Protein AF-0000000068375154 (afdb_homodimer)

Solvent-accessible surface area (backbone atoms only — not comparable to full-atom values): 21784 Å² total; per-residue (Å²): 136,72,93,72,86,84,75,84,80,83,87,75,77,79,76,78,66,81,72,77,74,82,73,84,78,82,75,75,74,76,75,68,79,75,68,78,64,73,72,75,67,74,69,49,74,62,57,56,47,50,55,50,49,47,49,49,51,49,50,51,50,48,48,49,50,49,48,49,50,50,50,49,50,48,52,45,48,48,28,51,51,42,47,52,33,42,49,48,43,70,63,54,56,61,90,56,91,62,58,56,64,59,51,48,52,51,47,49,53,32,47,44,66,37,53,33,66,92,82,35,52,67,67,54,43,50,41,55,52,43,32,51,48,54,49,68,37,39,59,68,75,58,28,55,55,50,55,72,66,45,54,80,44,44,70,50,43,37,50,50,50,51,52,49,54,51,50,51,51,49,48,55,56,52,57,54,52,59,60,57,61,68,75,105,138,83,89,81,84,80,72,82,82,78,75,81,87,82,80,85,78,86,83,82,78,78,78,84,78,82,79,77,75,77,76,68,79,76,66,80,66,73,74,72,68,76,69,49,72,63,55,56,47,51,54,48,48,49,49,50,49,49,50,50,51,49,48,51,50,50,47,49,50,50,49,48,51,49,54,44,49,48,26,50,49,41,48,51,33,41,51,49,43,70,63,55,55,60,89,56,88,62,57,55,65,59,50,46,52,52,46,49,53,33,46,44,68,36,54,34,66,93,81,34,53,68,68,54,43,50,40,54,52,42,30,52,48,54,49,68,38,39,58,68,73,58,29,53,56,50,56,72,66,46,54,79,42,43,68,50,43,37,50,52,49,50,51,51,53,52,50,51,52,48,48,56,55,51,56,54,52,59,59,59,62,68,73,106

Foldseek 3Di:
DDDDDDDDDDDDDDPPPPPPDPDDDDPPPPPPPPPPPVPPCVPPVVVVVVVVVVVVVVVVVVVVVVVVVVVVVVLLVVLVQLVVLVCCLVVDDDPDPPDVVVVVVVSVVSLCSNQVCVVDDPVLSVFSVVLVVVLVPDDPVLSVVLVVVSDNGNVSSVVSSVVVVVVVVVVVVVVVVVVVVPVD/DDDDPPDDDPDDDPDDDDDDPPDDDDPPPPPPPPPPPVPPCVPPVVVVVVVVVVVVVVVVVVVVVVVVVVVVVVVLVVLVQLVVLVCCLVVDDDPDPPDVVVVVVVSVVSVCSNQVPVVDDPVLSVFSVVLVVVLVPDDPVLSVQLVVVRDNGNVSSVVSSVVVVVVVVVVVVVVVVVVVVPVD

Structure (mmCIF, N/CA/C/O backbone):
data_AF-0000000068375154-model_v1
#
loop_
_entity.id
_entity.type
_entity.pdbx_description
1 polymer 'SCAN box domain-containing protein'
#
loop_
_atom_site.group_PDB
_atom_site.id
_atom_site.type_symbol
_atom_site.label_atom_id
_atom_site.label_alt_id
_atom_site.label_comp_id
_atom_site.label_asym_id
_atom_site.label_entity_id
_atom_site.label_seq_id
_atom_site.pdbx_PDB_ins_code
_atom_site.Cartn_x
_atom_site.Cartn_y
_atom_site.Cartn_z
_atom_site.occupancy
_atom_site.B_iso_or_equiv
_atom_site.auth_seq_id
_atom_site.auth_comp_id
_atom_site.auth_asym_id
_atom_site.auth_atom_id
_atom_site.pdbx_PDB_model_num
ATOM 1 N N . MET A 1 1 ? 17.578 125.812 94 1 22.78 1 MET A N 1
ATOM 2 C CA . MET A 1 1 ? 16.312 125.562 94.688 1 22.78 1 MET A CA 1
ATOM 3 C C . MET A 1 1 ? 15.789 124.188 94.375 1 22.78 1 MET A C 1
ATOM 5 O O . MET A 1 1 ? 15.328 123.5 95.312 1 22.78 1 MET A O 1
ATOM 9 N N . LEU A 1 2 ? 15.492 123.875 93.188 1 20.53 2 LEU A N 1
ATOM 10 C CA . LEU A 1 2 ? 14.18 123.312 92.938 1 20.53 2 LEU A CA 1
ATOM 11 C C . LEU A 1 2 ? 14.211 121.812 93.062 1 20.53 2 LEU A C 1
ATOM 13 O O . LEU A 1 2 ? 13.305 121.188 93.688 1 20.53 2 LEU A O 1
ATOM 17 N N . LYS A 1 3 ? 14.852 121 92.25 1 29.52 3 LYS A N 1
ATOM 18 C CA . LYS A 1 3 ? 14.078 120.062 91.438 1 29.52 3 LYS A CA 1
ATOM 19 C C . LYS A 1 3 ? 14.047 118.688 92.125 1 29.52 3 LYS A C 1
ATOM 21 O O . LYS A 1 3 ? 14.953 117.875 91.938 1 29.52 3 LYS A O 1
ATOM 26 N N . GLU A 1 4 ? 13.586 118.688 93.438 1 25.58 4 GLU A N 1
ATOM 27 C CA . GLU A 1 4 ? 13.641 117.625 94.375 1 25.58 4 GLU A CA 1
ATOM 28 C C . GLU A 1 4 ? 13.117 116.312 93.75 1 25.58 4 GLU A C 1
ATOM 30 O O . GLU A 1 4 ? 13.891 115.438 93.438 1 25.58 4 GLU A O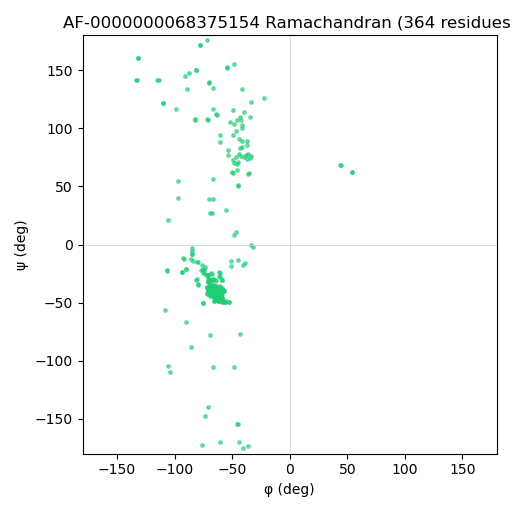 1
ATOM 35 N N . GLY A 1 5 ? 11.93 116 94.188 1 20.06 5 GLY A N 1
ATOM 36 C CA . GLY A 1 5 ? 11.414 114.875 94.938 1 20.06 5 GLY A CA 1
ATOM 37 C C . GLY A 1 5 ? 10.93 113.688 94.125 1 20.06 5 GLY A C 1
ATOM 38 O O . GLY A 1 5 ? 10.461 113.875 93 1 20.06 5 GLY A O 1
ATOM 39 N N . LYS A 1 6 ? 11.273 112.438 94.438 1 27.61 6 LYS A N 1
ATOM 40 C CA . LYS A 1 6 ? 11.391 111.125 93.938 1 27.61 6 LYS A CA 1
ATOM 41 C C . LYS A 1 6 ? 10.016 110.5 93.688 1 27.61 6 LYS A C 1
ATOM 43 O O . LYS A 1 6 ? 9.898 109.5 93 1 27.61 6 LYS A O 1
ATOM 48 N N . SER A 1 7 ? 9.062 110.812 94.688 1 21.39 7 SER A N 1
ATOM 49 C CA . SER A 1 7 ? 8.391 109.625 95.25 1 21.39 7 SER A CA 1
ATOM 50 C C . SER A 1 7 ? 7.457 109 94.188 1 21.39 7 SER A C 1
ATOM 52 O O . SER A 1 7 ? 7.496 107.75 94 1 21.39 7 SER A O 1
ATOM 54 N N . GLY A 1 8 ? 6.309 109.688 94.062 1 22.86 8 GLY A N 1
ATOM 55 C CA . GLY A 1 8 ? 5.059 109 94.438 1 22.86 8 GLY A CA 1
ATOM 56 C C . GLY A 1 8 ? 4.664 107.938 93.438 1 22.86 8 GLY A C 1
ATOM 57 O O . GLY A 1 8 ? 5.211 107.938 92.312 1 22.86 8 GLY A O 1
ATOM 58 N N . SER A 1 9 ? 3.635 107.312 93.812 1 26.45 9 SER A N 1
ATOM 59 C CA . SER A 1 9 ? 2.822 106.125 93.75 1 26.45 9 SER A CA 1
ATOM 60 C C . SER A 1 9 ? 2.174 105.875 92.438 1 26.45 9 SER A C 1
ATOM 62 O O . SER A 1 9 ? 1.813 106.875 91.75 1 26.45 9 SER A O 1
ATOM 64 N N . ALA A 1 10 ? 2.602 104.812 91.938 1 27.75 10 ALA A N 1
ATOM 65 C CA . ALA A 1 10 ? 2.354 103.938 90.812 1 27.75 10 ALA A CA 1
ATOM 66 C C . ALA A 1 10 ? 0.875 103.875 90.438 1 27.75 10 ALA A C 1
ATOM 68 O O . ALA A 1 10 ? 0.003 103.938 91.312 1 27.75 10 ALA A O 1
ATOM 69 N N . ASP A 1 11 ? 0.614 104.5 89.25 1 24 11 ASP A N 1
ATOM 70 C CA . ASP A 1 11 ? -0.439 104.688 88.25 1 24 11 ASP A CA 1
ATOM 71 C C . ASP A 1 11 ? -1.456 103.562 88.312 1 24 11 ASP A C 1
ATOM 73 O O . ASP A 1 11 ? -1.095 102.375 88.625 1 24 11 ASP A O 1
ATOM 77 N N . LEU A 1 12 ? -2.664 103.875 88.438 1 23.39 12 LEU A N 1
ATOM 78 C CA . LEU A 1 12 ? -4.078 103.625 88.688 1 23.39 12 LEU A CA 1
ATOM 79 C C . LEU A 1 12 ? -4.52 102.312 87.938 1 23.39 12 LEU A C 1
ATOM 81 O O . LEU A 1 12 ? -5.121 101.438 88.5 1 23.39 12 LEU A O 1
ATOM 85 N N . GLU A 1 13 ? -4.668 102.625 86.625 1 22.53 13 GLU A N 1
ATOM 86 C CA . GLU A 1 13 ? -6.047 102.5 86.188 1 22.53 13 GLU A CA 1
ATOM 87 C C . GLU A 1 13 ? -6.43 101 86.125 1 22.53 13 GLU A C 1
ATOM 89 O O . GLU A 1 13 ? -5.578 100.125 86.312 1 22.53 13 GLU A O 1
ATOM 94 N N . GLU A 1 14 ? -7.16 100.75 85.062 1 22.94 14 GLU A N 1
ATOM 95 C CA . GLU A 1 14 ? -8.516 100.312 84.812 1 22.94 14 GLU A CA 1
ATOM 96 C C . GLU A 1 14 ? -8.547 98.75 84.562 1 22.94 14 GLU A C 1
ATOM 98 O O . GLU A 1 14 ? -8.148 98.312 83.5 1 22.94 14 GLU A O 1
ATOM 103 N N . GLU A 1 15 ? -7.77 98 85.312 1 28.02 15 GLU A N 1
ATOM 104 C CA . GLU A 1 15 ? -7.5 96.625 85.125 1 28.02 15 GLU A CA 1
ATOM 105 C C . GLU A 1 15 ? -8.789 95.812 84.938 1 28.02 15 GLU A C 1
ATOM 107 O O . GLU A 1 15 ? -9.57 95.688 85.875 1 28.02 15 GLU A O 1
ATOM 112 N N . THR A 1 16 ? -9.484 96.25 83.75 1 25.12 16 THR A N 1
ATOM 113 C CA . THR A 1 16 ? -10.812 95.812 83.375 1 25.12 16 THR A CA 1
ATOM 114 C C . THR A 1 16 ? -11.008 94.312 83.625 1 25.12 16 THR A C 1
ATOM 116 O O . THR A 1 16 ? -10.188 93.5 83.25 1 25.12 16 THR A O 1
ATOM 119 N N . GLU A 1 17 ? -11.633 93.938 84.688 1 27.88 17 GLU A N 1
ATOM 120 C CA . GLU A 1 17 ? -12.031 92.875 85.562 1 27.88 17 GLU A CA 1
ATOM 121 C C . GLU A 1 17 ? -12.672 91.75 84.812 1 27.88 17 GLU A C 1
ATOM 123 O O . GLU A 1 17 ? -12.992 90.688 85.312 1 27.88 17 GLU A O 1
ATOM 128 N N . GLY A 1 18 ? -13.062 92.062 83.438 1 24.89 18 GLY A N 1
ATOM 129 C CA . GLY A 1 18 ? -14.328 91.438 83.125 1 24.89 18 GLY A CA 1
ATOM 130 C C . GLY A 1 18 ? -14.258 89.875 83.25 1 24.89 18 GLY A C 1
ATOM 131 O O . GLY A 1 18 ? -13.328 89.312 82.688 1 24.89 18 GLY A O 1
ATOM 132 N N . GLY A 1 19 ? -14.594 89.312 84.312 1 27.5 19 GLY A N 1
ATOM 133 C CA . GLY A 1 19 ? -14.703 88 84.875 1 27.5 19 GLY A CA 1
ATOM 134 C C . GLY A 1 19 ? -15.367 87 83.938 1 27.5 19 GLY A C 1
ATOM 135 O O . GLY A 1 19 ? -16.547 87.125 83.625 1 27.5 19 GLY A O 1
ATOM 136 N N . LYS A 1 20 ? -14.68 86.75 82.812 1 29.56 20 LYS A N 1
ATOM 137 C CA . LYS A 1 20 ? -15.234 85.875 81.812 1 29.56 20 LYS A CA 1
ATOM 138 C C . LYS A 1 20 ? -15.922 84.625 82.375 1 29.56 20 LYS A C 1
ATOM 140 O O . LYS A 1 20 ? -15.352 83.938 83.25 1 29.56 20 LYS A O 1
ATOM 145 N N . LEU A 1 21 ? -17.312 84.688 82.375 1 26.28 21 LEU A N 1
ATOM 146 C CA . LEU A 1 21 ? -18.328 83.75 82.812 1 26.28 21 LEU A CA 1
ATOM 147 C C . LEU A 1 21 ? -18.016 82.312 82.375 1 26.28 21 LEU A C 1
ATOM 149 O O . LEU A 1 21 ? -17.578 82.125 81.25 1 26.28 21 LEU A O 1
ATOM 153 N N . PRO A 1 22 ? -17.641 81.375 83.312 1 32.03 22 PRO A N 1
ATOM 154 C CA . PRO A 1 22 ? -17.281 79.938 83.188 1 32.03 22 PRO A CA 1
ATOM 155 C C . PRO A 1 22 ? -18.328 79.188 82.375 1 32.03 22 PRO A C 1
ATOM 157 O O . PRO A 1 22 ? -19.484 79.062 82.812 1 32.03 22 PRO A O 1
ATOM 160 N N . GLY A 1 23 ? -18.547 79.562 81.062 1 23.94 23 GLY A N 1
ATOM 161 C CA . GLY A 1 23 ? -19.688 78.938 80.375 1 23.94 23 GLY A CA 1
ATOM 162 C C . GLY A 1 23 ? -19.922 77.5 80.75 1 23.94 23 GLY A C 1
ATOM 163 O O . GLY A 1 23 ? -19.078 76.875 81.438 1 23.94 23 GLY A O 1
ATOM 164 N N . ALA A 1 24 ? -20.875 76.938 80 1 26.19 24 ALA A N 1
ATOM 165 C CA . ALA A 1 24 ? -21.938 75.938 80 1 26.19 24 ALA A CA 1
ATOM 166 C C . ALA A 1 24 ? -21.359 74.562 80.125 1 26.19 24 ALA A C 1
ATOM 168 O O . ALA A 1 24 ? -20.234 74.25 79.688 1 26.19 24 ALA A O 1
ATOM 169 N N . THR A 1 25 ? -21.984 73.812 81 1 28.88 25 THR A N 1
ATOM 170 C CA . THR A 1 25 ? -22.094 72.5 81.562 1 28.88 25 THR A CA 1
ATOM 171 C C . THR A 1 25 ? -22 71.438 80.438 1 28.88 25 THR A C 1
ATOM 173 O O . THR A 1 25 ? -22.375 71.688 79.312 1 28.88 25 THR A O 1
ATOM 176 N N . GLN A 1 26 ? -21.141 70.375 80.75 1 32.16 26 GLN A N 1
ATOM 177 C CA . GLN A 1 26 ? -20.688 69.125 80.125 1 32.16 26 GLN A CA 1
ATOM 178 C C . GLN A 1 26 ? -21.875 68.312 79.625 1 32.16 26 GLN A C 1
ATOM 180 O O . GLN A 1 26 ? -22.75 67.938 80.438 1 32.16 26 GLN A O 1
ATOM 185 N N . SER A 1 27 ? -22.562 68.75 78.5 1 29.17 27 SER A N 1
ATOM 186 C CA . SER A 1 27 ? -23.641 67.875 78 1 29.17 27 SER A CA 1
ATOM 187 C C . SER A 1 27 ? -23.234 66.438 77.938 1 29.17 27 SER A C 1
ATOM 189 O O . SER A 1 27 ? -22.078 66.125 77.625 1 29.17 27 SER A O 1
ATOM 191 N N . GLU A 1 28 ? -23.781 65.688 78.875 1 32.69 28 GLU A N 1
ATOM 192 C CA . GLU A 1 28 ? -23.75 64.25 79.062 1 32.69 28 GLU A CA 1
ATOM 193 C C . GLU A 1 28 ? -23.938 63.531 77.75 1 32.69 28 GLU A C 1
ATOM 195 O O . GLU A 1 28 ? -24.953 63.719 77.062 1 32.69 28 GLU A O 1
ATOM 200 N N . SER A 1 29 ? -22.891 63.469 76.875 1 33.66 29 SER A N 1
ATOM 201 C CA . SER A 1 29 ? -22.922 62.719 75.625 1 33.66 29 SER A CA 1
ATOM 202 C C . SER A 1 29 ? -23.609 61.375 75.812 1 33.66 29 SER A C 1
ATOM 204 O O . SER A 1 29 ? -23.266 60.594 76.688 1 33.66 29 SER A O 1
ATOM 206 N N . GLU A 1 30 ? -24.938 61.375 75.625 1 32.88 30 GLU A N 1
ATOM 207 C CA . GLU A 1 30 ? -25.719 60.125 75.625 1 32.88 30 GLU A CA 1
ATOM 208 C C . GLU A 1 30 ? -25 59.062 74.812 1 32.88 30 GLU A C 1
ATOM 210 O O . GLU A 1 30 ? -24.609 59.281 73.688 1 32.88 30 GLU A O 1
ATOM 215 N N . GLN A 1 31 ? -24.172 58.312 75.5 1 35.25 31 GLN A N 1
ATOM 216 C CA . GLN A 1 31 ? -23.547 57.125 74.938 1 35.25 31 GLN A CA 1
ATOM 217 C C . GLN A 1 31 ? -24.562 56.281 74.188 1 35.25 31 GLN A C 1
ATOM 219 O O . GLN A 1 31 ? -25.594 55.875 74.75 1 35.25 31 GLN A O 1
ATOM 224 N N . GLN A 1 32 ? -25.031 56.719 73.062 1 38.19 32 GLN A N 1
ATOM 225 C CA . GLN A 1 32 ? -25.875 55.844 72.25 1 38.19 32 GLN A CA 1
ATOM 226 C C . GLN A 1 32 ? -25.359 54.406 72.25 1 38.19 32 GLN A C 1
ATOM 228 O O . GLN A 1 32 ? -24.156 54.188 72.188 1 38.19 32 GLN A O 1
ATOM 233 N N . PRO A 1 33 ? -26.094 53.469 72.812 1 40.12 33 PRO A N 1
ATOM 234 C CA . PRO A 1 33 ? -25.656 52.062 72.875 1 40.12 33 PRO A CA 1
ATOM 235 C C . PRO A 1 33 ? -25.156 51.562 71.5 1 40.12 33 PRO A C 1
ATOM 237 O O . PRO A 1 33 ? -25.672 51.969 70.5 1 40.12 33 PRO A O 1
ATOM 240 N N . GLU A 1 34 ? -23.859 51.469 71.375 1 38.47 34 GLU A N 1
ATOM 241 C CA . GLU A 1 34 ? -23.125 50.938 70.188 1 38.47 34 GLU A CA 1
ATOM 242 C C . GLU A 1 34 ? -23.719 49.625 69.75 1 38.47 34 GLU A C 1
ATOM 244 O O . GLU A 1 34 ? -23.125 48.938 68.875 1 38.47 34 GLU A O 1
ATOM 249 N N . TRP A 1 35 ? -24.859 49.188 70.312 1 37.22 35 TRP A N 1
ATOM 250 C CA . TRP A 1 35 ? -25.078 47.781 70 1 37.22 35 TRP A CA 1
ATOM 251 C C . TRP A 1 35 ? -25.078 47.531 68.5 1 37.22 35 TRP A C 1
ATOM 253 O O . TRP A 1 35 ? -24.828 46.406 68.062 1 37.22 35 TRP A O 1
ATOM 263 N N . ALA A 1 36 ? -25.844 48.375 67.812 1 36.06 36 ALA A N 1
ATOM 264 C CA . ALA A 1 36 ? -26.359 47.75 66.625 1 36.06 36 ALA A CA 1
ATOM 265 C C . ALA A 1 36 ? -25.25 47.469 65.625 1 36.06 36 ALA A C 1
ATOM 267 O O . ALA A 1 36 ? -24.891 48.344 64.812 1 36.06 36 ALA A O 1
ATOM 268 N N . SER A 1 37 ? -24.016 47.281 66 1 35.97 37 SER A N 1
ATOM 269 C CA . SER A 1 37 ? -23.141 46.906 64.938 1 35.97 37 SER A CA 1
ATOM 270 C C . SER A 1 37 ? -23.75 45.812 64.062 1 35.97 37 SER A C 1
ATOM 272 O O . SER A 1 37 ? -23.969 44.688 64.562 1 35.97 37 SER A O 1
ATOM 274 N N . SER A 1 38 ? -24.797 46.062 63.281 1 37.69 38 SER A N 1
ATOM 275 C CA . SER A 1 38 ? -25.281 45.125 62.281 1 37.69 38 SER A CA 1
ATOM 276 C C . SER A 1 38 ? -24.109 44.438 61.562 1 37.69 38 SER A C 1
ATOM 278 O O . SER A 1 38 ? -23.328 45.125 60.875 1 37.69 38 SER A O 1
ATOM 280 N N . GLN A 1 39 ? -23.422 43.5 62.125 1 39.38 39 GLN A N 1
ATOM 281 C CA . GLN A 1 39 ? -22.594 42.562 61.406 1 39.38 39 GLN A CA 1
ATOM 282 C C . GLN A 1 39 ? -23.219 42.219 60.031 1 39.38 39 GLN A C 1
ATOM 284 O O . GLN A 1 39 ? -24.312 41.656 59.969 1 39.38 39 GLN A O 1
ATOM 289 N N . LYS A 1 40 ? -23.141 43.125 59.094 1 41.09 40 LYS A N 1
ATOM 290 C CA . LYS A 1 40 ? -23.391 42.719 57.688 1 41.09 40 LYS A CA 1
ATOM 291 C C . LYS A 1 40 ? -22.844 41.312 57.438 1 41.09 40 LYS A C 1
ATOM 293 O O . LYS A 1 40 ? -21.656 41.062 57.594 1 41.09 40 LYS A O 1
ATOM 298 N N . ASN A 1 41 ? -23.562 40.25 57.875 1 42.25 41 ASN A N 1
ATOM 299 C CA . ASN A 1 41 ? -23.359 38.906 57.406 1 42.25 41 ASN A CA 1
ATOM 300 C C . ASN A 1 41 ? -23 38.875 55.906 1 42.25 41 ASN A C 1
ATOM 302 O O . ASN A 1 41 ? -23.844 39.156 55.062 1 42.25 41 ASN A O 1
ATOM 306 N N . GLN A 1 42 ? -21.969 39.469 55.562 1 44.5 42 GLN A N 1
ATOM 307 C CA . GLN A 1 42 ? -21.344 39.219 54.281 1 44.5 42 GLN A CA 1
ATOM 308 C C . GLN A 1 42 ? -21.562 37.75 53.844 1 44.5 42 GLN A C 1
ATOM 310 O O . GLN A 1 42 ? -20.891 37.281 52.938 1 44.5 42 GLN A O 1
ATOM 315 N N . ASN A 1 43 ? -22.25 36.938 54.75 1 44.44 43 ASN A N 1
ATOM 316 C CA . ASN A 1 43 ? -22.547 35.688 54.094 1 44.44 43 ASN A CA 1
ATOM 317 C C . ASN A 1 43 ? -23.547 35.844 52.938 1 44.44 43 ASN A C 1
ATOM 319 O O . ASN A 1 43 ? -24.766 35.875 53.188 1 44.44 43 ASN A O 1
ATOM 323 N N . ASP A 1 44 ? -23.5 36.781 52.219 1 47.94 44 ASP A N 1
ATOM 324 C CA . ASP A 1 44 ? -24.234 36.656 50.969 1 47.94 44 ASP A CA 1
ATOM 325 C C . ASP A 1 44 ? -24.141 35.25 50.406 1 47.94 44 ASP A C 1
ATOM 327 O O . ASP A 1 44 ? -23.047 34.781 50.094 1 47.94 44 ASP A O 1
ATOM 331 N N . PRO A 1 45 ? -24.969 34.312 50.781 1 54.06 45 PRO A N 1
ATOM 332 C CA . PRO A 1 45 ? -24.953 32.938 50.281 1 54.06 45 PRO A CA 1
ATOM 333 C C . PRO A 1 45 ? -24.641 32.875 48.781 1 54.06 45 PRO A C 1
ATOM 335 O O . PRO A 1 45 ? -24.469 31.797 48.219 1 54.06 45 PRO A O 1
ATOM 338 N N . PHE A 1 46 ? -24.766 34 48.125 1 58.66 46 PHE A N 1
ATOM 339 C CA . PHE A 1 46 ? -24.562 33.969 46.688 1 58.66 46 PHE A CA 1
ATOM 340 C C . PHE A 1 46 ? -23.078 33.906 46.375 1 58.66 46 PHE A C 1
ATOM 342 O O . PHE A 1 46 ? -22.688 33.594 45.219 1 58.66 46 PHE A O 1
ATOM 349 N N . CYS A 1 47 ? -22.25 34.344 47.375 1 59.47 47 CYS A N 1
ATOM 350 C CA . CYS A 1 47 ? -20.828 34.344 47.062 1 59.47 47 CYS A CA 1
ATOM 351 C C . CYS A 1 47 ? -20.312 32.906 46.969 1 59.47 47 CYS A C 1
ATOM 353 O O . CYS A 1 47 ? -19.438 32.594 46.156 1 59.47 47 CYS A O 1
ATOM 355 N N . GLY A 1 48 ? -20.922 32.094 47.688 1 63.06 48 GLY A N 1
ATOM 356 C CA . GLY A 1 48 ? -20.469 30.703 47.656 1 63.06 48 GLY A CA 1
ATOM 357 C C . GLY A 1 48 ? -20.859 29.969 46.375 1 63.06 48 GLY A C 1
ATOM 358 O O . GLY A 1 48 ? -20.203 29.016 46 1 63.06 48 GLY A O 1
ATOM 359 N N . VAL A 1 49 ? -21.844 30.609 45.781 1 69.94 49 VAL A N 1
ATOM 360 C CA . VAL A 1 49 ? -22.328 29.984 44.562 1 69.94 49 VAL A CA 1
ATOM 361 C C . VAL A 1 49 ? -21.391 30.312 43.406 1 69.94 49 VAL A C 1
ATOM 363 O O . VAL A 1 49 ? -21.141 29.453 42.562 1 69.94 49 VAL A O 1
ATOM 366 N N . ALA A 1 50 ? -20.859 31.547 43.531 1 76.81 50 ALA A N 1
ATOM 367 C CA . ALA A 1 50 ? -19.969 31.938 42.469 1 76.81 50 ALA A CA 1
ATOM 368 C C . ALA A 1 50 ? -18.672 31.141 42.5 1 76.81 50 ALA A C 1
ATOM 370 O O . ALA A 1 50 ? -18.172 30.688 41.469 1 76.81 50 ALA A O 1
ATOM 371 N N . GLU A 1 51 ? -18.156 31 43.75 1 79.19 51 GLU A N 1
ATOM 372 C CA . GLU A 1 51 ? -16.938 30.219 43.906 1 79.19 51 GLU A CA 1
ATOM 373 C C . GLU A 1 51 ? -17.172 28.734 43.594 1 79.19 51 GLU A C 1
ATOM 375 O O . GLU A 1 51 ? -16.328 28.094 42.969 1 79.19 51 GLU A O 1
ATOM 380 N N . THR A 1 52 ? -18.344 28.328 44 1 83.06 52 THR A N 1
ATOM 381 C CA . THR A 1 52 ? -18.719 26.953 43.719 1 83.06 52 THR A CA 1
ATOM 382 C C . THR A 1 52 ? -18.938 26.734 42.219 1 83.06 52 THR A C 1
ATOM 384 O O . THR A 1 52 ? -18.531 25.703 41.688 1 83.06 52 THR A O 1
ATOM 387 N N . GLU A 1 53 ? -19.578 27.781 41.562 1 81.44 53 GLU A N 1
ATOM 388 C CA . GLU A 1 53 ? -19.812 27.688 40.125 1 81.44 53 GLU A CA 1
ATOM 389 C C . GLU A 1 53 ? -18.516 27.75 39.344 1 81.44 53 GLU A C 1
ATOM 391 O O . GLU A 1 53 ? -18.344 27.031 38.344 1 81.44 53 GLU A O 1
ATOM 396 N N . GLU A 1 54 ? -17.641 28.625 39.875 1 82.12 54 GLU A N 1
ATOM 397 C CA . GLU A 1 54 ? -16.328 28.75 39.219 1 82.12 54 GLU A CA 1
ATOM 398 C C . GLU A 1 54 ? -15.523 27.469 39.375 1 82.12 54 GLU A C 1
ATOM 400 O O . GLU A 1 54 ? -14.836 27.031 38.438 1 82.12 54 GLU A O 1
ATOM 405 N N . ALA A 1 55 ? -15.656 26.922 40.531 1 85 55 ALA A N 1
ATOM 406 C CA . ALA A 1 55 ? -14.945 25.656 40.781 1 85 55 ALA A CA 1
ATOM 407 C C . ALA A 1 55 ? -15.5 24.531 39.938 1 85 55 ALA A C 1
ATOM 409 O O . ALA A 1 55 ? -14.734 23.719 39.406 1 85 55 ALA A O 1
ATOM 410 N N . VAL A 1 56 ? -16.828 24.547 39.719 1 81.44 56 VAL A N 1
ATOM 411 C CA . VAL A 1 56 ? -17.484 23.547 38.875 1 81.44 56 VAL A CA 1
ATOM 412 C C . VAL A 1 56 ? -17.078 23.75 37.406 1 81.44 56 VAL A C 1
ATOM 414 O O . VAL A 1 56 ? -16.766 22.781 36.719 1 81.44 56 VAL A O 1
ATOM 417 N N . GLN A 1 57 ? -17 25.016 37.062 1 81.31 57 GLN A N 1
ATOM 418 C CA . GLN A 1 57 ? -16.594 25.312 35.688 1 81.31 57 GLN A CA 1
ATOM 419 C C . GLN A 1 57 ? -15.141 24.922 35.469 1 81.31 57 GLN A C 1
ATOM 421 O O . GLN A 1 57 ? -14.797 24.375 34.406 1 81.31 57 GLN A O 1
ATOM 426 N N . ASN A 1 58 ? -14.344 25.219 36.469 1 83.88 58 ASN A N 1
ATOM 427 C CA . ASN A 1 58 ? -12.938 24.859 36.375 1 83.88 58 ASN A CA 1
ATOM 428 C C . ASN A 1 58 ? -12.742 23.344 36.375 1 83.88 58 ASN A C 1
ATOM 430 O O . ASN A 1 58 ? -11.883 22.828 35.656 1 83.88 58 ASN A O 1
ATOM 434 N N . LEU A 1 59 ? -13.555 22.625 37.156 1 79.62 59 LEU A N 1
ATOM 435 C CA . LEU A 1 59 ? -13.5 21.172 37.156 1 79.62 59 LEU A CA 1
ATOM 436 C C . LEU A 1 59 ? -13.938 20.594 35.812 1 79.62 59 LEU A C 1
ATOM 438 O O . LEU A 1 59 ? -13.352 19.641 35.344 1 79.62 59 LEU A O 1
ATOM 442 N N . GLU A 1 60 ? -14.922 21.234 35.219 1 81.12 60 GLU A N 1
ATOM 443 C CA . GLU A 1 60 ? -15.398 20.812 33.906 1 81.12 60 GLU A CA 1
ATOM 444 C C . GLU A 1 60 ? -14.336 21.047 32.812 1 81.12 60 GLU A C 1
ATOM 446 O O . GLU A 1 60 ? -14.141 20.203 31.938 1 81.12 60 GLU A O 1
ATOM 451 N N . ILE A 1 61 ? -13.633 22.203 32.969 1 81.81 61 ILE A N 1
ATOM 452 C CA . ILE A 1 61 ? -12.555 22.531 32.062 1 81.81 61 ILE A CA 1
ATOM 453 C C . ILE A 1 61 ? -11.414 21.531 32.219 1 81.81 61 ILE A C 1
ATOM 455 O O . ILE A 1 61 ? -10.875 21.031 31.219 1 81.81 61 ILE A O 1
ATOM 459 N N . GLN A 1 62 ? -11.125 21.25 33.469 1 79.06 62 GLN A N 1
ATOM 460 C CA . GLN A 1 62 ? -10.055 20.297 33.75 1 79.06 62 GLN A CA 1
ATOM 461 C C . GLN A 1 62 ? -10.422 18.891 33.25 1 79.06 62 GLN A C 1
ATOM 463 O O . GLN A 1 62 ? -9.57 18.172 32.719 1 79.06 62 GLN A O 1
ATOM 468 N N . GLU A 1 63 ? -11.633 18.547 33.406 1 80.38 63 GLU A N 1
ATOM 469 C CA . GLU A 1 63 ? -12.094 17.234 32.969 1 80.38 63 GLU A CA 1
ATOM 470 C C . GLU A 1 63 ? -12.039 17.125 31.438 1 80.38 63 GLU A C 1
ATOM 472 O O . GLU A 1 63 ? -11.656 16.094 30.891 1 80.38 63 GLU A O 1
ATOM 477 N N . ARG A 1 64 ? -12.43 18.234 30.844 1 79.62 64 ARG A N 1
ATOM 478 C CA . ARG A 1 64 ? -12.375 18.266 29.391 1 79.62 64 ARG A CA 1
ATOM 479 C C . ARG A 1 64 ? -10.938 18.188 28.891 1 79.62 64 ARG A C 1
ATOM 481 O O . ARG A 1 64 ? -10.656 17.516 27.891 1 79.62 64 ARG A O 1
ATOM 488 N N . GLU A 1 65 ? -10.117 18.844 29.625 1 80.06 65 GLU A N 1
ATOM 489 C CA . GLU A 1 65 ? -8.703 18.781 29.281 1 80.06 65 GLU A CA 1
ATOM 490 C C . GLU A 1 65 ? -8.141 17.375 29.469 1 80.06 65 GLU A C 1
ATOM 492 O O . GLU A 1 65 ? -7.375 16.891 28.625 1 80.06 65 GLU A O 1
ATOM 497 N N . ASN A 1 66 ? -8.562 16.75 30.578 1 83.69 66 ASN A N 1
ATOM 498 C CA . ASN A 1 66 ? -8.133 15.383 30.844 1 83.69 66 ASN A CA 1
ATOM 499 C C . ASN A 1 66 ? -8.664 14.422 29.781 1 83.69 66 ASN A C 1
ATOM 501 O O . ASN A 1 66 ? -7.949 13.516 29.344 1 83.69 66 ASN A O 1
ATOM 505 N N . TYR A 1 67 ? -9.914 14.68 29.422 1 84.25 67 TYR A N 1
ATOM 506 C CA . TYR A 1 67 ? -10.484 13.867 28.359 1 84.25 67 TYR A CA 1
ATOM 507 C C . TYR A 1 67 ? -9.719 14.047 27.062 1 84.25 67 TYR A C 1
ATOM 509 O O . TYR A 1 67 ? -9.445 13.078 26.344 1 84.25 67 TYR A O 1
ATOM 517 N N . GLY A 1 68 ? -9.422 15.234 26.781 1 80.19 68 GLY A N 1
ATOM 518 C CA . GLY A 1 68 ? -8.656 15.531 25.578 1 80.19 68 GLY A CA 1
ATOM 519 C C . GLY A 1 68 ? -7.301 14.859 25.547 1 80.19 68 GLY A C 1
ATOM 520 O O . GLY A 1 68 ? -6.887 14.305 24.531 1 80.19 68 GLY A O 1
ATOM 521 N N . LYS A 1 69 ? -6.73 14.93 26.719 1 83.31 69 LYS A N 1
ATOM 522 C CA . LYS A 1 69 ? -5.406 14.328 26.828 1 83.31 69 LYS A CA 1
ATOM 523 C C . LYS A 1 69 ? -5.484 12.812 26.703 1 83.31 69 LYS A C 1
ATOM 525 O O . LYS A 1 69 ? -4.656 12.195 26.031 1 83.31 69 LYS A O 1
ATOM 530 N N . VAL A 1 70 ? -6.434 12.258 27.312 1 82.31 70 VAL A N 1
ATOM 531 C CA . VAL A 1 70 ? -6.613 10.812 27.281 1 82.31 70 VAL A CA 1
ATOM 532 C C . VAL A 1 70 ? -6.961 10.367 25.859 1 82.31 70 VAL A C 1
ATOM 534 O O . VAL A 1 70 ? -6.406 9.391 25.344 1 82.31 70 VAL A O 1
ATOM 537 N N . LYS A 1 71 ? -7.848 11.172 25.344 1 83.69 71 LYS A N 1
ATOM 538 C CA . LYS A 1 71 ? -8.242 10.875 23.969 1 83.69 71 LYS A CA 1
ATOM 539 C C . LYS A 1 71 ? -7.047 10.961 23.016 1 83.69 71 LYS A C 1
ATOM 541 O O . LYS A 1 71 ? -6.863 10.102 22.156 1 83.69 71 LYS A O 1
ATOM 546 N N . ALA A 1 72 ? -6.305 11.945 23.203 1 83.38 72 ALA A N 1
ATOM 547 C CA . ALA A 1 72 ? -5.121 12.141 22.359 1 83.38 72 ALA A CA 1
ATOM 548 C C . ALA A 1 72 ? -4.117 11.008 22.562 1 83.38 72 ALA A C 1
ATOM 550 O O . ALA A 1 72 ? -3.512 10.523 21.594 1 83.38 72 ALA A O 1
ATOM 551 N N . ALA A 1 73 ? -3.967 10.57 23.719 1 84.56 73 ALA A N 1
ATOM 552 C CA . ALA A 1 73 ? -3.043 9.484 24.016 1 84.56 73 ALA A CA 1
ATOM 553 C C . ALA A 1 73 ? -3.502 8.18 23.375 1 84.56 73 ALA A C 1
ATOM 555 O O . ALA A 1 73 ? -2.689 7.426 22.844 1 84.56 73 ALA A O 1
ATOM 556 N N . ILE A 1 74 ? -4.797 7.984 23.422 1 85.12 74 ILE A N 1
ATOM 557 C CA . ILE A 1 74 ? -5.367 6.777 22.844 1 85.12 74 ILE A CA 1
ATOM 558 C C . ILE A 1 74 ? -5.156 6.797 21.328 1 85.12 74 ILE A C 1
ATOM 560 O O . ILE A 1 74 ? -4.715 5.801 20.734 1 85.12 74 ILE A O 1
ATOM 564 N N . LEU A 1 75 ? -5.48 7.863 20.75 1 84.38 75 LEU A N 1
ATOM 565 C CA . LEU A 1 75 ? -5.348 8.008 19.312 1 84.38 75 LEU A CA 1
ATOM 566 C C . LEU A 1 75 ? -3.893 7.852 18.875 1 84.38 75 LEU A C 1
ATOM 568 O O . LEU A 1 75 ? -3.605 7.23 17.859 1 84.38 75 LEU A O 1
ATOM 572 N N . ARG A 1 76 ? -3.035 8.352 19.734 1 83.75 76 ARG A N 1
ATOM 573 C CA . ARG A 1 76 ? -1.61 8.203 19.469 1 83.75 76 ARG A CA 1
ATOM 574 C C . ARG A 1 76 ? -1.176 6.75 19.562 1 83.75 76 ARG A C 1
ATOM 576 O O . ARG A 1 76 ? -0.343 6.285 18.781 1 83.75 76 ARG A O 1
ATOM 583 N N . GLY A 1 77 ? -1.74 6.129 20.484 1 86.38 77 GLY A N 1
ATOM 584 C CA . GLY A 1 77 ? -1.459 4.711 20.641 1 86.38 77 GLY A CA 1
ATOM 585 C C . GLY A 1 77 ? -1.953 3.881 19.469 1 86.38 77 GLY A C 1
ATOM 586 O O . GLY A 1 77 ? -1.258 2.973 19 1 86.38 77 GLY A O 1
ATOM 587 N N . GLU A 1 78 ? -3.051 4.273 19.047 1 88.81 78 GLU A N 1
ATOM 588 C CA . GLU A 1 78 ? -3.619 3.576 17.906 1 88.81 78 GLU A CA 1
ATOM 589 C C . GLU A 1 78 ? -2.789 3.816 16.641 1 88.81 78 GLU A C 1
ATOM 591 O O . GLU A 1 78 ? -2.561 2.895 15.852 1 88.81 78 GLU A O 1
ATOM 596 N N . ALA A 1 79 ? -2.4 4.977 16.516 1 89.88 79 ALA A N 1
ATOM 597 C CA . ALA A 1 79 ? -1.567 5.332 15.367 1 89.88 79 ALA A CA 1
ATOM 598 C C . ALA A 1 79 ? -0.256 4.551 15.383 1 89.88 79 ALA A C 1
ATOM 600 O O . ALA A 1 79 ? 0.195 4.066 14.344 1 89.88 79 ALA A O 1
ATOM 601 N N . LEU A 1 80 ? 0.271 4.465 16.562 1 89.75 80 LEU A N 1
ATOM 602 C CA . LEU A 1 80 ? 1.514 3.717 16.719 1 89.75 80 LEU A CA 1
ATOM 603 C C . LEU A 1 80 ? 1.31 2.246 16.375 1 89.75 80 LEU A C 1
ATOM 605 O O . LEU A 1 80 ? 2.141 1.642 15.688 1 89.75 80 LEU A O 1
ATOM 609 N N . ARG A 1 81 ? 0.273 1.742 16.828 1 92 81 ARG A N 1
ATOM 610 C CA . ARG A 1 81 ? -0.046 0.344 16.562 1 92 81 ARG A CA 1
ATOM 611 C C . ARG A 1 81 ? -0.239 0.102 15.062 1 92 81 ARG A C 1
ATOM 613 O O . ARG A 1 81 ? 0.302 -0.858 14.516 1 92 81 ARG A O 1
ATOM 620 N N . THR A 1 82 ? -0.991 0.898 14.43 1 93.38 82 THR A N 1
ATOM 621 C CA . THR A 1 82 ? -1.235 0.79 12.992 1 93.38 82 THR A CA 1
ATOM 622 C C . THR A 1 82 ? 0.076 0.862 12.219 1 93.38 82 THR A C 1
ATOM 624 O O . THR A 1 82 ? 0.3 0.075 11.297 1 93.38 82 THR A O 1
ATOM 627 N N . GLU A 1 83 ? 0.942 1.718 12.688 1 93 83 GLU A N 1
ATOM 628 C CA . GLU A 1 83 ? 2.232 1.882 12.023 1 93 83 GLU A CA 1
ATOM 629 C C . GLU A 1 83 ? 3.104 0.641 12.195 1 93 83 GLU A C 1
ATOM 631 O O . GLU A 1 83 ? 3.789 0.222 11.258 1 93 83 GLU A O 1
ATOM 636 N N . MET A 1 84 ? 3.104 0.109 13.359 1 93.56 84 MET A N 1
ATOM 637 C CA . MET A 1 84 ? 3.889 -1.095 13.617 1 93.56 84 MET A CA 1
ATOM 638 C C . MET A 1 84 ? 3.408 -2.254 12.75 1 93.56 84 MET A C 1
ATOM 640 O O . MET A 1 84 ? 4.219 -2.998 12.195 1 93.56 84 MET A O 1
ATOM 644 N N . GLN A 1 85 ? 2.158 -2.365 12.641 1 95.88 85 GLN A N 1
ATOM 645 C CA . GLN A 1 85 ? 1.584 -3.414 11.805 1 95.88 85 GLN A CA 1
ATOM 646 C C . GLN A 1 85 ? 1.926 -3.195 10.336 1 95.88 85 GLN A C 1
ATOM 648 O O . GLN A 1 85 ? 2.25 -4.145 9.617 1 95.88 85 GLN A O 1
ATOM 653 N N . ARG A 1 86 ? 1.851 -1.987 9.914 1 96.19 86 ARG A N 1
ATOM 654 C CA . ARG A 1 86 ? 2.23 -1.635 8.547 1 96.19 86 ARG A CA 1
ATOM 655 C C . ARG A 1 86 ? 3.682 -2.008 8.266 1 96.19 86 ARG A C 1
ATOM 657 O O . ARG A 1 86 ? 3.982 -2.633 7.25 1 96.19 86 ARG A O 1
ATOM 664 N N . GLN A 1 87 ? 4.539 -1.612 9.188 1 93.88 87 GLN A N 1
ATOM 665 C CA . GLN A 1 87 ? 5.961 -1.908 9.031 1 93.88 87 GLN A CA 1
ATOM 666 C C . GLN A 1 87 ? 6.207 -3.412 8.977 1 93.88 87 GLN A C 1
ATOM 668 O O . GLN A 1 87 ? 7.035 -3.883 8.195 1 93.88 87 GLN A O 1
ATOM 673 N N . HIS A 1 88 ? 5.5 -4.07 9.789 1 94.75 88 HIS A N 1
ATOM 674 C CA . HIS A 1 88 ? 5.625 -5.523 9.789 1 94.75 88 HIS A CA 1
ATOM 675 C C . HIS A 1 88 ? 5.207 -6.113 8.445 1 94.75 88 HIS A C 1
ATOM 677 O O . HIS A 1 88 ? 5.891 -6.988 7.906 1 94.75 88 HIS A O 1
ATOM 683 N N . PHE A 1 89 ? 4.098 -5.68 7.898 1 96.5 89 PHE A N 1
ATOM 684 C CA . PHE A 1 89 ? 3.605 -6.141 6.605 1 96.5 89 PHE A CA 1
ATOM 685 C C . PHE A 1 89 ? 4.602 -5.812 5.496 1 96.5 89 PHE A C 1
ATOM 687 O O . PHE A 1 89 ? 4.914 -6.668 4.668 1 96.5 89 PHE A O 1
ATOM 694 N N . ARG A 1 90 ? 5.16 -4.656 5.57 1 95.56 90 ARG A N 1
ATOM 695 C CA . ARG A 1 90 ? 6.023 -4.195 4.488 1 95.56 90 ARG A CA 1
ATOM 696 C C . ARG A 1 90 ? 7.422 -4.797 4.613 1 95.56 90 ARG A C 1
ATOM 698 O O . ARG A 1 90 ? 8.109 -4.988 3.607 1 95.56 90 ARG A O 1
ATOM 705 N N . GLN A 1 91 ? 7.84 -5.07 5.77 1 92.38 91 GLN A N 1
ATOM 706 C CA . GLN A 1 91 ? 9.195 -5.562 6 1 92.38 91 GLN A CA 1
ATOM 707 C C . GLN A 1 91 ? 9.234 -7.086 6.004 1 92.38 91 GLN A C 1
ATOM 709 O O . GLN A 1 91 ? 10.312 -7.688 5.957 1 92.38 91 GLN A O 1
ATOM 714 N N . PHE A 1 92 ? 8.078 -7.656 6.047 1 91.31 92 PHE A N 1
ATOM 715 C CA . PHE A 1 92 ? 8.039 -9.117 6.07 1 91.31 92 PHE A CA 1
ATOM 716 C C . PHE A 1 92 ? 8.617 -9.688 4.781 1 91.31 92 PHE A C 1
ATOM 718 O O . PHE A 1 92 ? 8.156 -9.367 3.686 1 91.31 92 PHE A O 1
ATOM 725 N N . CYS A 1 93 ? 9.688 -10.305 4.84 1 82.44 93 CYS A N 1
ATOM 726 C CA . CYS A 1 93 ? 10.336 -10.914 3.684 1 82.44 93 CYS A CA 1
ATOM 727 C C . CYS A 1 93 ? 10.781 -12.336 3.992 1 82.44 93 CYS A C 1
ATOM 729 O O . CYS A 1 93 ? 10.984 -12.688 5.156 1 82.44 93 CYS A O 1
ATOM 731 N N . CYS A 1 94 ? 10.609 -13.164 2.961 1 71.75 94 CYS A N 1
ATOM 732 C CA . CYS A 1 94 ? 11.102 -14.523 3.146 1 71.75 94 CYS A CA 1
ATOM 733 C C . CYS A 1 94 ? 12.602 -14.602 2.883 1 71.75 94 CYS A C 1
ATOM 735 O O . CYS A 1 94 ? 13.078 -14.164 1.832 1 71.75 94 CYS A O 1
ATOM 737 N N . GLN A 1 95 ? 13.383 -14.758 3.895 1 63.78 95 GLN A N 1
ATOM 738 C CA . GLN A 1 95 ? 14.828 -14.906 3.715 1 63.78 95 GLN A CA 1
ATOM 739 C C . GLN A 1 95 ? 15.148 -16.016 2.717 1 63.78 95 GLN A C 1
ATOM 741 O O . GLN A 1 95 ? 16.047 -15.867 1.882 1 63.78 95 GLN A O 1
ATOM 746 N N . GLU A 1 96 ? 14.555 -17.141 2.906 1 67.06 96 GLU A N 1
ATOM 747 C CA . GLU A 1 96 ? 14.703 -18.266 1.991 1 67.06 96 GLU A CA 1
ATOM 748 C C . GLU A 1 96 ? 13.414 -18.531 1.222 1 67.06 96 GLU A C 1
ATOM 750 O O . GLU A 1 96 ? 12.32 -18.344 1.756 1 67.06 96 GLU A O 1
ATOM 755 N N . LEU A 1 97 ? 13.516 -18.469 -0.063 1 69.19 97 LEU A N 1
ATOM 756 C CA . LEU A 1 97 ? 12.344 -18.688 -0.912 1 69.19 97 LEU A CA 1
ATOM 757 C C . LEU A 1 97 ? 11.547 -19.906 -0.43 1 69.19 97 LEU A C 1
ATOM 759 O O . LEU A 1 97 ? 12 -21.031 -0.534 1 69.19 97 LEU A O 1
ATOM 763 N N . GLY A 1 98 ? 11.258 -19.938 0.796 1 76.5 98 GLY A N 1
ATOM 764 C CA . GLY A 1 98 ? 10.43 -20.984 1.376 1 76.5 98 GLY A CA 1
ATOM 765 C C . GLY A 1 98 ? 9.203 -21.297 0.545 1 76.5 98 GLY A C 1
ATOM 766 O O . GLY A 1 98 ? 9.289 -21.422 -0.678 1 76.5 98 GLY A O 1
ATOM 767 N N . ASP A 1 99 ? 8.172 -21.781 1.094 1 89.75 99 ASP A N 1
ATOM 768 C CA . ASP A 1 99 ? 6.879 -22.062 0.484 1 89.75 99 ASP A CA 1
ATOM 769 C C . ASP A 1 99 ? 6.121 -20.781 0.157 1 89.75 99 ASP A C 1
ATOM 771 O O . ASP A 1 99 ? 5.625 -20.109 1.059 1 89.75 99 ASP A O 1
ATOM 775 N N . PRO A 1 100 ? 6.074 -20.5 -1.127 1 93.06 100 PRO A N 1
ATOM 776 C CA . PRO A 1 100 ? 5.41 -19.266 -1.523 1 93.06 100 PRO A CA 1
ATOM 777 C C . PRO A 1 100 ? 3.951 -19.203 -1.075 1 93.06 100 PRO A C 1
ATOM 779 O O . PRO A 1 100 ? 3.428 -18.125 -0.811 1 93.06 100 PRO A O 1
ATOM 782 N N . ARG A 1 101 ? 3.33 -20.312 -0.985 1 93.56 101 ARG A N 1
ATOM 783 C CA . ARG A 1 101 ? 1.939 -20.328 -0.542 1 93.56 101 ARG A CA 1
ATOM 784 C C . ARG A 1 101 ? 1.827 -19.969 0.935 1 93.56 101 ARG A C 1
ATOM 786 O O . ARG A 1 101 ? 0.899 -19.266 1.337 1 93.56 101 ARG A O 1
ATOM 793 N N . ARG A 1 102 ? 2.738 -20.547 1.669 1 93.25 102 ARG A N 1
ATOM 794 C CA . ARG A 1 102 ? 2.787 -20.188 3.084 1 93.25 102 ARG A CA 1
ATOM 795 C C . ARG A 1 102 ? 3.104 -18.719 3.27 1 93.25 102 ARG A C 1
ATOM 797 O O . ARG A 1 102 ? 2.531 -18.062 4.141 1 93.25 102 ARG A O 1
ATOM 804 N N . PHE A 1 103 ? 4.039 -18.266 2.467 1 94.25 103 PHE A N 1
ATOM 805 C CA . PHE A 1 103 ? 4.406 -16.859 2.506 1 94.25 103 PHE A CA 1
ATOM 806 C C . PHE A 1 103 ? 3.205 -15.969 2.188 1 94.25 103 PHE A C 1
ATOM 808 O O . PHE A 1 103 ? 2.959 -14.977 2.873 1 94.25 103 PHE A O 1
ATOM 815 N N . TYR A 1 104 ? 2.473 -16.375 1.264 1 94.88 104 TYR A N 1
ATOM 816 C CA . TYR A 1 104 ? 1.247 -15.672 0.904 1 94.88 104 TYR A CA 1
ATOM 817 C C . TYR A 1 104 ? 0.292 -15.602 2.09 1 94.88 104 TYR A C 1
ATOM 819 O O . TYR A 1 104 ? -0.281 -14.547 2.367 1 94.88 104 TYR A O 1
ATOM 827 N N . GLY A 1 105 ? 0.085 -16.672 2.711 1 95.31 105 GLY A N 1
ATOM 828 C CA . GLY A 1 105 ? -0.786 -16.703 3.873 1 95.31 105 GLY A CA 1
ATOM 829 C C . GLY A 1 105 ? -0.348 -15.75 4.973 1 95.31 105 GLY A C 1
ATOM 830 O O . GLY A 1 105 ? -1.18 -15.094 5.598 1 95.31 105 GLY A O 1
ATOM 831 N N . GLN A 1 106 ? 0.895 -15.68 5.18 1 94.56 106 GLN A N 1
ATOM 832 C CA . GLN A 1 106 ? 1.443 -14.789 6.199 1 94.56 106 GLN A CA 1
ATOM 833 C C . GLN A 1 106 ? 1.239 -13.328 5.82 1 94.56 106 GLN A C 1
ATOM 835 O O . GLN A 1 106 ? 0.824 -12.516 6.652 1 94.56 106 GLN A O 1
ATOM 840 N N . LEU A 1 107 ? 1.524 -13.055 4.562 1 95.88 107 LEU A N 1
ATOM 841 C CA . LEU A 1 107 ? 1.325 -11.688 4.094 1 95.88 107 LEU A CA 1
ATOM 842 C C . LEU A 1 107 ? -0.141 -11.289 4.199 1 95.88 107 LEU A C 1
ATOM 844 O O . LEU A 1 107 ? -0.452 -10.148 4.566 1 95.88 107 LEU A O 1
ATOM 848 N N . HIS A 1 108 ? -0.953 -12.242 3.934 1 96.69 108 HIS A N 1
ATOM 849 C CA . HIS A 1 108 ? -2.389 -12.008 4.023 1 96.69 108 HIS A CA 1
ATOM 850 C C . HIS A 1 108 ? -2.805 -11.672 5.449 1 96.69 108 HIS A C 1
ATOM 852 O O . HIS A 1 108 ? -3.543 -10.703 5.672 1 96.69 108 HIS A O 1
ATOM 858 N N . GLN A 1 109 ? -2.361 -12.398 6.312 1 97.06 109 GLN A N 1
ATOM 859 C CA . GLN A 1 109 ? -2.68 -12.164 7.719 1 97.06 109 GLN A CA 1
ATOM 860 C C . GLN A 1 109 ? -2.145 -10.812 8.188 1 97.06 109 GLN A C 1
ATOM 862 O O . GLN A 1 109 ? -2.834 -10.078 8.898 1 97.06 109 GLN A O 1
ATOM 867 N N . LEU A 1 110 ? -0.957 -10.539 7.785 1 96.44 110 LEU A N 1
ATOM 868 C CA . LEU A 1 110 ? -0.342 -9.273 8.18 1 96.44 110 LEU A CA 1
ATOM 869 C C . LEU A 1 110 ? -1.094 -8.094 7.57 1 96.44 110 LEU A C 1
ATOM 871 O O . LEU A 1 110 ? -1.266 -7.059 8.219 1 96.44 110 LEU A O 1
ATOM 875 N N . CYS A 1 111 ? -1.479 -8.211 6.309 1 97.69 111 CYS A N 1
ATOM 876 C CA . CYS A 1 111 ? -2.262 -7.176 5.652 1 97.69 111 CYS A CA 1
ATOM 877 C C . CYS A 1 111 ? -3.58 -6.941 6.379 1 97.69 111 CYS A C 1
ATOM 879 O O . CYS A 1 111 ? -3.98 -5.797 6.594 1 97.69 111 CYS A O 1
ATOM 881 N N . LEU A 1 112 ? -4.223 -7.969 6.852 1 97 112 LEU A N 1
ATOM 882 C CA . LEU A 1 112 ? -5.473 -7.883 7.598 1 97 112 LEU A CA 1
ATOM 883 C C . LEU A 1 112 ? -5.266 -7.156 8.922 1 97 112 LEU A C 1
ATOM 885 O O . LEU A 1 112 ? -6.105 -6.359 9.336 1 97 112 LEU A O 1
ATOM 889 N N . GLN A 1 113 ? -4.195 -7.445 9.523 1 95.75 113 GLN A N 1
ATOM 890 C CA . GLN A 1 113 ? -3.889 -6.82 10.805 1 95.75 113 GLN A CA 1
ATOM 891 C C . GLN A 1 113 ? -3.635 -5.324 10.648 1 95.75 113 GLN A C 1
ATOM 893 O O . GLN A 1 113 ? -3.982 -4.531 11.523 1 95.75 113 GLN A O 1
ATOM 898 N N . TRP A 1 114 ? -3.033 -5.004 9.523 1 96.19 114 TRP A N 1
ATOM 899 C CA . TRP A 1 114 ? -2.707 -3.607 9.266 1 96.19 114 TRP A CA 1
ATOM 900 C C . TRP A 1 114 ? -3.953 -2.82 8.875 1 96.19 114 TRP A C 1
ATOM 902 O O . TRP A 1 114 ? -4.27 -1.799 9.484 1 96.19 114 TRP A O 1
ATOM 912 N N . LEU A 1 115 ? -4.738 -3.295 7.93 1 96 115 LEU A N 1
ATOM 913 C CA . LEU A 1 115 ? -5.789 -2.502 7.305 1 96 115 LEU A CA 1
ATOM 914 C C . LEU A 1 115 ? -7.125 -2.721 8.008 1 96 115 LEU A C 1
ATOM 916 O O . LEU A 1 115 ? -8.031 -1.896 7.887 1 96 115 LEU A O 1
ATOM 920 N N . LYS A 1 116 ? -7.297 -3.836 8.688 1 95.62 116 LYS A N 1
ATOM 921 C CA . LYS A 1 116 ? -8.5 -4.168 9.445 1 95.62 116 LYS A CA 1
ATOM 922 C C . LYS A 1 116 ? -9.758 -3.824 8.656 1 95.62 116 LYS A C 1
ATOM 924 O O . LYS A 1 116 ? -10.578 -3.018 9.102 1 95.62 116 LYS A O 1
ATOM 929 N N . PRO A 1 117 ? -9.961 -4.559 7.625 1 95.19 117 PRO A N 1
ATOM 930 C CA . PRO A 1 117 ? -11.109 -4.258 6.77 1 95.19 117 PRO A CA 1
ATOM 931 C C . PRO A 1 117 ? -12.445 -4.375 7.508 1 95.19 117 PRO A C 1
ATOM 933 O O . PRO A 1 117 ? -13.445 -3.791 7.086 1 95.19 117 PRO A O 1
ATOM 936 N N . GLU A 1 118 ? -12.547 -5.098 8.547 1 94.94 118 GLU A N 1
ATOM 937 C CA . GLU A 1 118 ? -13.766 -5.238 9.336 1 94.94 118 GLU A CA 1
ATOM 938 C C . GLU A 1 118 ? -14.109 -3.938 10.062 1 94.94 118 GLU A C 1
ATOM 940 O O . GLU A 1 118 ? -15.273 -3.686 10.383 1 94.94 118 GLU A O 1
ATOM 945 N N . ARG A 1 119 ? -13.133 -3.15 10.297 1 93.75 119 ARG A N 1
ATOM 946 C CA . ARG A 1 119 ? -13.312 -1.93 11.078 1 93.75 119 ARG A CA 1
ATOM 947 C C . ARG A 1 119 ? -13.266 -0.697 10.18 1 93.75 119 ARG A C 1
ATOM 949 O O . ARG A 1 119 ? -13.789 0.358 10.531 1 93.75 119 ARG A O 1
ATOM 956 N N . HIS A 1 120 ? -12.625 -0.863 8.984 1 94.75 120 HIS A N 1
ATOM 957 C CA . HIS A 1 120 ? -12.375 0.294 8.133 1 94.75 120 HIS A CA 1
ATOM 958 C C . HIS A 1 120 ? -13.148 0.189 6.82 1 94.75 120 HIS A C 1
ATOM 960 O O . HIS A 1 120 ? -13.281 -0.901 6.258 1 94.75 120 HIS A O 1
ATOM 966 N N . THR A 1 121 ? -13.625 1.393 6.438 1 95.56 121 THR A N 1
ATOM 967 C CA . THR A 1 121 ? -14.258 1.455 5.125 1 95.56 121 THR A CA 1
ATOM 968 C C . THR A 1 121 ? -13.211 1.486 4.02 1 95.56 121 THR A C 1
ATOM 970 O O . THR A 1 121 ? -12.008 1.582 4.297 1 95.56 121 THR A O 1
ATOM 973 N N . LYS A 1 122 ? -13.625 1.378 2.795 1 96.38 122 LYS A N 1
ATOM 974 C CA . LYS A 1 122 ? -12.695 1.408 1.668 1 96.38 122 LYS A CA 1
ATOM 975 C C . LYS A 1 122 ? -11.922 2.721 1.63 1 96.38 122 LYS A C 1
ATOM 977 O O . LYS A 1 122 ? -10.711 2.725 1.393 1 96.38 122 LYS A O 1
ATOM 982 N N . GLU A 1 123 ? -12.711 3.756 1.979 1 95.12 123 GLU A N 1
ATOM 983 C CA . GLU A 1 123 ? -12.078 5.074 1.952 1 95.12 123 GLU A CA 1
ATOM 984 C C . GLU A 1 123 ? -11.016 5.199 3.037 1 95.12 123 GLU A C 1
ATOM 986 O O . GLU A 1 123 ? -9.969 5.82 2.818 1 95.12 123 GLU A O 1
ATOM 991 N N . GLN A 1 124 ? -11.227 4.633 4.094 1 94.69 124 GLN A N 1
ATOM 992 C CA . GLN A 1 124 ? -10.281 4.66 5.203 1 94.69 124 GLN A CA 1
ATOM 993 C C . GLN A 1 124 ? -9.039 3.822 4.891 1 94.69 124 GLN A C 1
ATOM 995 O O . GLN A 1 124 ? -7.93 4.172 5.293 1 94.69 124 GLN A O 1
ATOM 1000 N N . ILE A 1 125 ? -9.25 2.727 4.223 1 96.81 125 ILE A N 1
ATOM 1001 C CA . ILE A 1 125 ? -8.133 1.895 3.797 1 96.81 125 ILE A CA 1
ATOM 1002 C C . ILE A 1 125 ? -7.254 2.666 2.811 1 96.81 125 ILE A C 1
ATOM 1004 O O . ILE A 1 125 ? -6.027 2.648 2.916 1 96.81 125 ILE A O 1
ATOM 1008 N N . LEU A 1 126 ? -7.914 3.365 1.878 1 97.12 126 LEU A N 1
ATOM 1009 C CA . LEU A 1 126 ? -7.188 4.191 0.921 1 97.12 126 LEU A CA 1
ATOM 1010 C C . LEU A 1 126 ? -6.352 5.246 1.64 1 97.12 126 LEU A C 1
ATOM 1012 O O . LEU A 1 126 ? -5.203 5.492 1.267 1 97.12 126 LEU A O 1
ATOM 1016 N N . GLU A 1 127 ? -6.883 5.777 2.697 1 97 127 GLU A N 1
ATOM 1017 C CA . GLU A 1 127 ? -6.191 6.812 3.463 1 97 127 GLU A CA 1
ATOM 1018 C C . GLU A 1 127 ? -4.918 6.27 4.102 1 97 127 GLU A C 1
ATOM 1020 O O . GLU A 1 127 ? -3.902 6.965 4.164 1 97 127 GLU A O 1
ATOM 1025 N N . LEU A 1 128 ? -5.012 5.051 4.539 1 96 128 LEU A N 1
ATOM 1026 C CA . LEU A 1 128 ? -3.84 4.418 5.141 1 96 128 LEU A CA 1
ATOM 1027 C C . LEU A 1 128 ? -2.732 4.234 4.109 1 96 128 LEU A C 1
ATOM 1029 O O . LEU A 1 128 ? -1.558 4.469 4.402 1 96 128 LEU A O 1
ATOM 1033 N N . LEU A 1 129 ? -3.119 3.893 2.91 1 97.44 129 LEU A N 1
ATOM 1034 C CA . LEU A 1 129 ? -2.15 3.697 1.838 1 97.44 129 LEU A CA 1
ATOM 1035 C C . LEU A 1 129 ? -1.573 5.031 1.378 1 97.44 129 LEU A C 1
ATOM 1037 O O . LEU A 1 129 ? -0.377 5.129 1.094 1 97.44 129 LEU A O 1
ATOM 1041 N N . ILE A 1 130 ? -2.389 6.008 1.251 1 97.5 130 ILE A N 1
ATOM 1042 C CA . ILE A 1 130 ? -1.965 7.34 0.834 1 97.5 130 ILE A CA 1
ATOM 1043 C C . ILE A 1 130 ? -0.999 7.918 1.864 1 97.5 130 ILE A C 1
ATOM 1045 O O . ILE A 1 130 ? 0.032 8.492 1.504 1 97.5 130 ILE A O 1
ATOM 1049 N N . LEU A 1 131 ? -1.316 7.719 3.137 1 97.06 131 LEU A N 1
ATOM 1050 C CA . LEU A 1 131 ? -0.428 8.18 4.199 1 97.06 131 LEU A CA 1
ATOM 1051 C C . LEU A 1 131 ? 0.936 7.504 4.098 1 97.06 131 LEU A C 1
ATOM 1053 O O . LEU A 1 131 ? 1.971 8.164 4.191 1 97.06 131 LEU A O 1
ATOM 1057 N N . GLU A 1 132 ? 0.927 6.23 3.857 1 96.44 132 GLU A N 1
ATOM 1058 C CA . GLU A 1 132 ? 2.172 5.492 3.668 1 96.44 132 GLU A CA 1
ATOM 1059 C C . GLU A 1 132 ? 3.004 6.094 2.539 1 96.44 132 GLU A C 1
ATOM 1061 O O . GLU A 1 132 ? 4.188 6.391 2.723 1 96.44 132 GLU A O 1
ATOM 1066 N N . GLN A 1 133 ? 2.34 6.309 1.403 1 96.06 133 GLN A N 1
ATOM 1067 C CA . GLN A 1 133 ? 3.041 6.812 0.226 1 96.06 133 GLN A CA 1
ATOM 1068 C C . GLN A 1 133 ? 3.498 8.25 0.432 1 96.06 133 GLN A C 1
ATOM 1070 O O . GLN A 1 133 ? 4.562 8.648 -0.052 1 96.06 133 GLN A O 1
ATOM 1075 N N . PHE A 1 134 ? 2.678 9.031 1.102 1 96.44 134 PHE A N 1
ATOM 1076 C CA . PHE A 1 134 ? 3.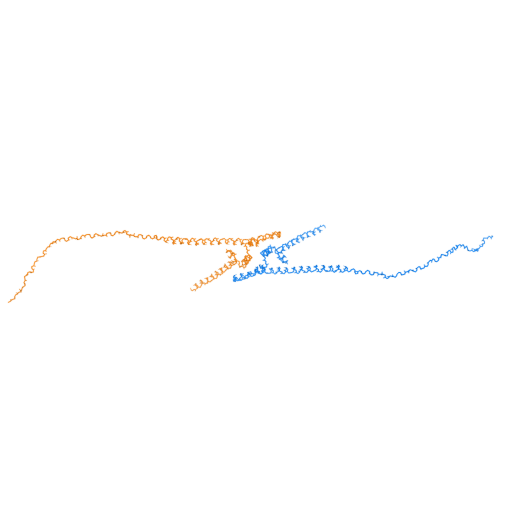039 10.406 1.419 1 96.44 134 PHE A CA 1
ATOM 1077 C C . PHE A 1 134 ? 4.32 10.461 2.238 1 96.44 134 PHE A C 1
ATOM 1079 O O . PHE A 1 134 ? 5.25 11.195 1.907 1 96.44 134 PHE A O 1
ATOM 1086 N N . LEU A 1 135 ? 4.414 9.641 3.23 1 94.19 135 LEU A N 1
ATOM 1087 C CA . LEU A 1 135 ? 5.559 9.633 4.133 1 94.19 135 LEU A CA 1
ATOM 1088 C C . LEU A 1 135 ? 6.809 9.125 3.418 1 94.19 135 LEU A C 1
ATOM 1090 O O . LEU A 1 135 ? 7.898 9.68 3.594 1 94.19 135 LEU A O 1
ATOM 1094 N N . VAL A 1 136 ? 6.652 8.148 2.596 1 93.56 136 VAL A N 1
ATOM 1095 C CA . VAL A 1 136 ? 7.77 7.555 1.867 1 93.56 136 VAL A CA 1
ATOM 1096 C C . VAL A 1 136 ? 8.328 8.57 0.869 1 93.56 136 VAL A C 1
ATOM 1098 O O . VAL A 1 136 ? 9.539 8.594 0.611 1 93.56 136 VAL A O 1
ATOM 1101 N N . SER A 1 137 ? 7.539 9.445 0.359 1 93.56 137 SER A N 1
ATOM 1102 C CA . SER A 1 137 ? 7.895 10.367 -0.717 1 93.56 137 SER A CA 1
ATOM 1103 C C . SER A 1 137 ? 8.57 11.617 -0.172 1 93.56 137 SER A C 1
ATOM 1105 O O . SER A 1 137 ? 9.078 12.438 -0.939 1 93.56 137 SER A O 1
ATOM 1107 N N . LEU A 1 138 ? 8.586 11.758 1.065 1 91.62 138 LEU A N 1
ATOM 1108 C CA . LEU A 1 138 ? 9.195 12.93 1.684 1 91.62 138 LEU A CA 1
ATOM 1109 C C . LEU A 1 138 ? 10.711 12.773 1.783 1 91.62 138 LEU A C 1
ATOM 1111 O O . LEU A 1 138 ? 11.211 11.664 1.92 1 91.62 138 LEU A O 1
ATOM 1115 N N . PRO A 1 139 ? 11.359 13.883 1.721 1 89.94 139 PRO A N 1
ATOM 1116 C CA . PRO A 1 139 ? 12.797 13.82 1.998 1 89.94 139 PRO A CA 1
ATOM 1117 C C . PRO A 1 139 ? 13.109 13.172 3.346 1 89.94 139 PRO A C 1
ATOM 1119 O O . PRO A 1 139 ? 12.328 13.297 4.293 1 89.94 139 PRO A O 1
ATOM 1122 N N . PRO A 1 140 ? 14.219 12.57 3.527 1 90.69 140 PRO A N 1
ATOM 1123 C CA . PRO A 1 140 ? 14.531 11.758 4.707 1 90.69 140 PRO A CA 1
ATOM 1124 C C . PRO A 1 140 ? 14.438 12.555 6.008 1 90.69 140 PRO A C 1
ATOM 1126 O O . PRO A 1 140 ? 13.844 12.078 6.98 1 90.69 140 PRO A O 1
ATOM 1129 N N . ASP A 1 141 ? 15.078 13.719 6.012 1 88.38 141 ASP A N 1
ATOM 1130 C CA . ASP A 1 141 ? 15.062 14.516 7.234 1 88.38 141 ASP A CA 1
ATOM 1131 C C . ASP A 1 141 ? 13.633 14.906 7.617 1 88.38 141 ASP A C 1
ATOM 1133 O O . ASP A 1 141 ? 13.266 14.844 8.789 1 88.38 141 ASP A O 1
ATOM 1137 N N . LEU A 1 142 ? 12.898 15.266 6.633 1 90.69 142 LEU A N 1
ATOM 1138 C CA . LEU A 1 142 ? 11.508 15.641 6.879 1 90.69 142 LEU A CA 1
ATOM 1139 C C . LEU A 1 142 ? 10.672 14.422 7.242 1 90.69 142 LEU A C 1
ATOM 1141 O O . LEU A 1 142 ? 9.82 14.492 8.125 1 90.69 142 LEU A O 1
ATOM 1145 N N . ARG A 1 143 ? 10.938 13.398 6.617 1 92.62 143 ARG A N 1
ATOM 1146 C CA . ARG A 1 143 ? 10.234 12.148 6.875 1 92.62 143 ARG A CA 1
ATOM 1147 C C . ARG A 1 143 ? 10.391 11.719 8.328 1 92.62 143 ARG A C 1
ATOM 1149 O O . ARG A 1 143 ? 9.43 11.297 8.969 1 92.62 143 ARG A O 1
ATOM 1156 N N . ILE A 1 144 ? 11.586 11.781 8.773 1 93.5 144 ILE A N 1
ATOM 1157 C CA . ILE A 1 144 ? 11.875 11.406 10.156 1 93.5 144 ILE A CA 1
ATOM 1158 C C . ILE A 1 144 ? 11.078 12.289 11.109 1 93.5 144 ILE A C 1
ATOM 1160 O O . ILE A 1 144 ? 10.477 11.797 12.062 1 93.5 144 ILE A O 1
ATOM 1164 N N . TRP A 1 145 ? 11.039 13.523 10.844 1 91.62 145 TRP A N 1
ATOM 1165 C CA . TRP A 1 145 ? 10.336 14.484 11.688 1 91.62 145 TRP A CA 1
ATOM 1166 C C . TRP A 1 145 ? 8.836 14.203 11.703 1 91.62 145 TRP A C 1
ATOM 1168 O O . TRP A 1 145 ? 8.211 14.195 12.766 1 91.62 145 TRP A O 1
ATOM 1178 N N . ILE A 1 146 ? 8.297 14.008 10.578 1 93.62 146 ILE A N 1
ATOM 1179 C CA . ILE A 1 146 ? 6.859 13.812 10.477 1 93.62 146 ILE A CA 1
ATOM 1180 C C . ILE A 1 146 ? 6.469 12.492 11.141 1 93.62 146 ILE A C 1
ATOM 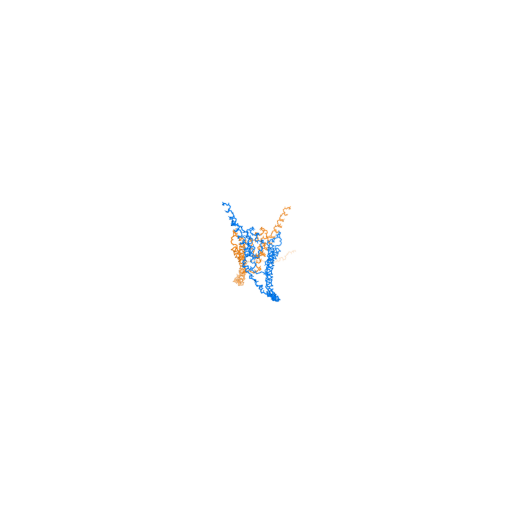1182 O O . ILE A 1 146 ? 5.445 12.414 11.828 1 93.62 146 ILE A O 1
ATOM 1186 N N . ARG A 1 147 ? 7.289 11.531 10.992 1 92.69 147 ARG A N 1
ATOM 1187 C CA . ARG A 1 147 ? 7.035 10.234 11.609 1 92.69 147 ARG A CA 1
ATOM 1188 C C . ARG A 1 147 ? 7.039 10.336 13.133 1 92.69 147 ARG A C 1
ATOM 1190 O O . ARG A 1 147 ? 6.301 9.617 13.812 1 92.69 147 ARG A O 1
ATOM 1197 N N . ALA A 1 148 ? 7.879 11.164 13.602 1 90.88 148 ALA A N 1
ATOM 1198 C CA . ALA A 1 148 ? 7.957 11.367 15.047 1 90.88 148 ALA A CA 1
ATOM 1199 C C . ALA A 1 148 ? 6.637 11.891 15.602 1 90.88 148 ALA A C 1
ATOM 1201 O O . ALA A 1 148 ? 6.293 11.625 16.75 1 90.88 148 ALA A O 1
ATOM 1202 N N . GLY A 1 149 ? 5.879 12.57 14.781 1 90.75 149 GLY A N 1
ATOM 1203 C CA . GLY A 1 149 ? 4.578 13.086 15.172 1 90.75 149 GLY A CA 1
ATOM 1204 C C . GLY A 1 149 ? 3.484 12.031 15.125 1 90.75 149 GLY A C 1
ATOM 1205 O O . GLY A 1 149 ? 2.389 12.242 15.656 1 90.75 149 GLY A O 1
ATOM 1206 N N . ARG A 1 150 ? 3.703 10.977 14.516 1 90.19 150 ARG A N 1
ATOM 1207 C CA . ARG A 1 150 ? 2.814 9.82 14.445 1 90.19 150 ARG A CA 1
ATOM 1208 C C . ARG A 1 150 ? 1.429 10.227 13.953 1 90.19 150 ARG A C 1
ATOM 1210 O O . ARG A 1 150 ? 0.425 9.961 14.609 1 90.19 150 ARG A O 1
ATOM 1217 N N . PRO A 1 151 ? 1.355 10.719 12.766 1 92.81 151 PRO A N 1
ATOM 1218 C CA . PRO A 1 151 ? 0.042 11.078 12.227 1 92.81 151 PRO A CA 1
ATOM 1219 C C . PRO A 1 151 ? -0.82 9.852 11.914 1 92.81 151 PRO A C 1
ATOM 1221 O O . PRO A 1 151 ? -0.313 8.852 11.414 1 92.81 151 PRO A O 1
ATOM 1224 N N . ASP A 1 152 ? -2.078 9.992 12.25 1 89.44 152 ASP A N 1
ATOM 1225 C CA . ASP A 1 152 ? -3.01 8.906 11.977 1 89.44 152 ASP A CA 1
ATOM 1226 C C . ASP A 1 152 ? -3.643 9.047 10.594 1 89.44 152 ASP A C 1
ATOM 1228 O O . ASP A 1 152 ? -4.195 8.086 10.055 1 89.44 152 ASP A O 1
ATOM 1232 N N . THR A 1 153 ? -3.65 10.203 10.039 1 91.94 153 THR A N 1
ATOM 1233 C CA . THR A 1 153 ? -4.227 10.5 8.734 1 91.94 153 THR A CA 1
ATOM 1234 C C . THR A 1 153 ? -3.252 11.305 7.883 1 91.94 153 THR A C 1
A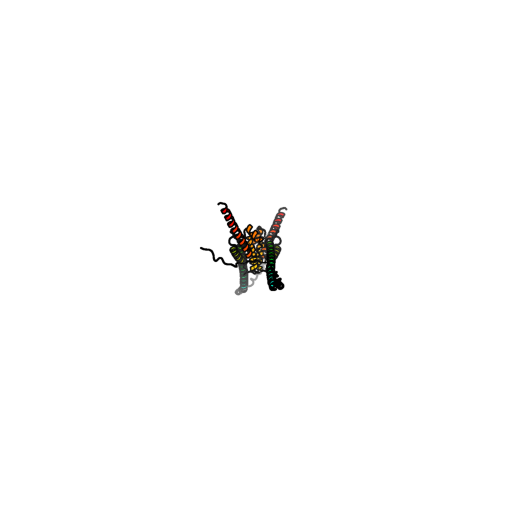TOM 1236 O O . THR A 1 153 ? -2.34 11.945 8.414 1 91.94 153 THR A O 1
ATOM 1239 N N . CYS A 1 154 ? -3.494 11.266 6.621 1 95.5 154 CYS A N 1
ATOM 1240 C CA . CYS A 1 154 ? -2.635 12.039 5.734 1 95.5 154 CYS A CA 1
ATOM 1241 C C . CYS A 1 154 ? -2.84 13.539 5.941 1 95.5 154 CYS A C 1
ATOM 1243 O O . CYS A 1 154 ? -1.899 14.32 5.816 1 95.5 154 CYS A O 1
ATOM 1245 N N . SER A 1 155 ? -4.051 13.93 6.328 1 95.06 155 SER A N 1
ATOM 1246 C CA . SER A 1 155 ? -4.332 15.336 6.605 1 95.06 155 SER A CA 1
ATOM 1247 C C . SER A 1 155 ? -3.488 15.852 7.77 1 95.06 155 SER A C 1
ATOM 1249 O O . SER A 1 155 ? -2.99 16.984 7.73 1 95.06 155 SER A O 1
ATOM 1251 N N . GLN A 1 156 ? -3.355 15.031 8.703 1 94.12 156 GLN A N 1
ATOM 1252 C CA . GLN A 1 156 ? -2.523 15.383 9.844 1 94.12 156 GLN A CA 1
ATOM 1253 C C . GLN A 1 156 ? -1.053 15.477 9.445 1 94.12 156 GLN A C 1
ATOM 1255 O O . GLN A 1 156 ? -0.344 16.391 9.891 1 94.12 156 GLN A O 1
ATOM 1260 N N . ALA A 1 157 ? -0.622 14.555 8.625 1 95.94 157 ALA A N 1
ATOM 1261 C CA . ALA A 1 157 ? 0.753 14.586 8.133 1 95.94 157 ALA A CA 1
ATOM 1262 C C . ALA A 1 157 ? 1.021 15.867 7.344 1 95.94 157 ALA A C 1
ATOM 1264 O O . ALA A 1 157 ? 2.062 16.5 7.516 1 95.94 157 ALA A O 1
ATOM 1265 N N . VAL A 1 158 ? 0.076 16.25 6.535 1 95.75 158 VAL A N 1
ATOM 1266 C CA . VAL A 1 158 ? 0.178 17.484 5.738 1 95.75 158 VAL A CA 1
ATOM 1267 C C . VAL A 1 158 ? 0.321 18.688 6.664 1 95.75 158 VAL A C 1
ATOM 1269 O O . VAL A 1 158 ? 1.166 19.547 6.434 1 95.75 158 VAL A O 1
ATOM 1272 N N . ALA A 1 159 ? -0.48 18.672 7.66 1 95.69 159 ALA A N 1
ATOM 1273 C CA . ALA A 1 159 ? -0.431 19.781 8.617 1 95.69 159 ALA A CA 1
ATOM 1274 C C . ALA A 1 159 ? 0.935 19.859 9.289 1 95.69 159 ALA A C 1
ATOM 1276 O O . ALA A 1 159 ? 1.472 20.953 9.492 1 95.69 159 ALA A O 1
ATOM 1277 N N . LEU A 1 160 ? 1.456 18.75 9.609 1 94.44 160 LEU A N 1
ATOM 1278 C CA . LEU A 1 160 ? 2.771 18.703 10.234 1 94.44 160 LEU A CA 1
ATOM 1279 C C . LEU A 1 160 ? 3.846 19.234 9.289 1 94.44 160 LEU A C 1
ATOM 1281 O O . LEU A 1 160 ? 4.75 19.953 9.711 1 94.44 160 LEU A O 1
ATOM 1285 N N . VAL A 1 161 ? 3.748 18.906 8.047 1 94 161 VAL A N 1
ATOM 1286 C CA . VAL A 1 161 ? 4.703 19.359 7.051 1 94 161 VAL A CA 1
ATOM 1287 C C . VAL A 1 161 ? 4.598 20.875 6.891 1 94 161 VAL A C 1
ATOM 1289 O O . VAL A 1 161 ? 5.609 21.578 6.855 1 94 161 VAL A O 1
ATOM 1292 N N . GLU A 1 162 ? 3.396 21.328 6.805 1 93.75 162 GLU A N 1
ATOM 1293 C CA . GLU A 1 162 ? 3.17 22.766 6.656 1 93.75 162 GLU A CA 1
ATOM 1294 C C . GLU A 1 162 ? 3.723 23.547 7.848 1 93.75 162 GLU A C 1
ATOM 1296 O O . GLU A 1 162 ? 4.316 24.609 7.68 1 93.75 162 GLU A O 1
ATOM 1301 N N . ASP A 1 163 ? 3.5 23 8.977 1 92.12 163 ASP A N 1
ATOM 1302 C CA . ASP A 1 163 ? 4.039 23.625 10.188 1 92.12 163 ASP A CA 1
ATOM 1303 C C . ASP A 1 163 ? 5.566 23.656 10.148 1 92.12 163 ASP A C 1
ATOM 1305 O O . ASP A 1 163 ? 6.176 24.656 10.531 1 92.12 163 ASP A O 1
ATOM 1309 N N . PHE A 1 164 ? 6.09 22.641 9.75 1 89.56 164 PHE A N 1
ATOM 1310 C CA . PHE A 1 164 ? 7.543 22.547 9.648 1 89.56 164 PHE A CA 1
ATOM 1311 C C . PHE A 1 164 ? 8.078 23.562 8.648 1 89.56 164 PHE A C 1
ATOM 1313 O O . PHE A 1 164 ? 9.047 24.281 8.945 1 89.56 164 PHE A O 1
ATOM 1320 N N . LEU A 1 165 ? 7.512 23.625 7.562 1 87.19 165 LEU A N 1
ATOM 1321 C CA . LEU A 1 165 ? 7.949 24.531 6.508 1 87.19 165 LEU A CA 1
ATOM 1322 C C . LEU A 1 165 ? 7.781 25.984 6.938 1 87.19 165 LEU A C 1
ATOM 1324 O O . LEU A 1 165 ? 8.633 26.828 6.633 1 87.19 165 LEU A O 1
ATOM 1328 N N . SER A 1 166 ? 6.727 26.234 7.625 1 89 166 SER A N 1
ATOM 1329 C CA . SER A 1 166 ? 6.496 27.578 8.133 1 89 166 SER A CA 1
ATOM 1330 C C . SER A 1 166 ? 7.555 27.969 9.164 1 89 166 SER A C 1
ATOM 1332 O O . SER A 1 166 ? 8.008 29.125 9.18 1 89 166 SER A O 1
ATOM 1334 N N . SER A 1 167 ? 7.887 27.016 9.914 1 87.62 167 SER A N 1
ATOM 1335 C CA . SER A 1 167 ? 8.898 27.266 10.93 1 87.62 167 SER A CA 1
ATOM 1336 C C . SER A 1 167 ? 10.266 27.5 10.305 1 87.62 167 SER A C 1
ATOM 1338 O O . SER A 1 167 ? 11.055 28.312 10.805 1 87.62 167 SER A O 1
ATOM 1340 N N . LEU A 1 168 ? 10.57 26.891 9.305 1 83.06 168 LEU A N 1
ATOM 1341 C CA . LEU A 1 168 ? 11.836 27.062 8.594 1 83.06 168 LEU A CA 1
ATOM 1342 C C . LEU A 1 168 ? 11.898 28.453 7.949 1 83.06 168 LEU A C 1
ATOM 1344 O O . LEU A 1 168 ? 12.961 29.078 7.949 1 83.06 168 LEU A O 1
ATOM 1348 N N . GLN A 1 169 ? 10.852 28.859 7.434 1 82.62 169 GLN A N 1
ATOM 1349 C CA . GLN A 1 169 ? 10.789 30.156 6.793 1 82.62 169 GLN A CA 1
ATOM 1350 C C . GLN A 1 169 ? 10.938 31.281 7.816 1 82.62 169 GLN A C 1
ATOM 1352 O O . GLN A 1 169 ? 11.594 32.281 7.547 1 82.62 169 GLN A O 1
ATOM 1357 N N . GLU A 1 170 ? 10.352 31.031 8.891 1 83.56 170 GLU A N 1
ATOM 1358 C CA . GLU A 1 170 ? 10.469 32 9.961 1 83.56 170 GLU A CA 1
ATOM 1359 C C . GLU A 1 170 ? 11.898 32.094 10.5 1 83.56 170 GLU A C 1
ATOM 1361 O O . GLU A 1 170 ? 12.391 33.156 10.82 1 83.56 170 GLU A O 1
ATOM 1366 N N . ALA A 1 171 ? 12.438 30.984 10.562 1 78.31 171 ALA A N 1
ATOM 1367 C CA . ALA A 1 171 ? 13.812 30.922 11.055 1 78.31 171 ALA A CA 1
ATOM 1368 C C . ALA A 1 171 ? 14.773 31.594 10.078 1 78.31 171 ALA A C 1
ATOM 1370 O O . ALA A 1 171 ? 15.711 32.281 10.492 1 78.31 171 ALA A O 1
ATOM 1371 N N . LYS A 1 172 ? 14.609 31.391 8.914 1 77 172 LYS A N 1
ATOM 1372 C CA . LYS A 1 172 ? 15.453 32 7.883 1 77 172 LYS A CA 1
ATOM 1373 C C . LYS A 1 172 ? 15.258 33.5 7.824 1 77 172 LYS A C 1
ATOM 1375 O O . LYS A 1 172 ? 16.203 34.25 7.57 1 77 172 LYS A O 1
ATOM 1380 N N . SER A 1 173 ? 14.023 33.938 8.023 1 76.19 173 SER A N 1
ATOM 1381 C CA . SER A 1 173 ? 13.719 35.344 8.008 1 76.19 173 SER A CA 1
ATOM 1382 C C . SER A 1 173 ? 14.258 36.062 9.25 1 76.19 173 SER A C 1
ATOM 1384 O O . SER A 1 173 ? 14.703 37.188 9.18 1 76.19 173 SER A O 1
ATOM 1386 N N . GLY A 1 174 ? 14.164 35.312 10.297 1 65.69 174 GLY A N 1
ATOM 1387 C CA . GLY A 1 174 ? 14.711 35.875 11.516 1 65.69 174 GLY A CA 1
ATOM 1388 C C . GLY A 1 174 ? 16.219 35.938 11.531 1 65.69 174 GLY A C 1
ATOM 1389 O O . GLY A 1 174 ? 16.812 36.844 12.133 1 65.69 174 GLY A O 1
ATOM 1390 N N . SER A 1 175 ? 16.797 34.969 10.969 1 60.75 175 SER A N 1
ATOM 1391 C CA . SER A 1 175 ? 18.266 35 10.93 1 60.75 175 SER A CA 1
ATOM 1392 C C . SER A 1 175 ? 18.766 36.156 10.078 1 60.75 175 SER A C 1
ATOM 1394 O O . SER A 1 175 ? 19.922 36.594 10.211 1 60.75 175 SER A O 1
ATOM 1396 N N . CYS A 1 176 ? 18.109 36.531 9.125 1 56.78 176 CYS A N 1
ATOM 1397 C CA . CYS A 1 176 ? 18.578 37.656 8.328 1 56.78 176 CYS A CA 1
ATOM 1398 C C . CYS A 1 176 ? 18.453 38.969 9.102 1 56.78 176 CYS A C 1
ATOM 1400 O O . CYS A 1 176 ? 19.078 39.969 8.742 1 56.78 176 CYS A O 1
ATOM 1402 N N . GLN A 1 177 ? 17.547 39.062 9.898 1 54.41 177 GLN A N 1
ATOM 1403 C CA . GLN A 1 177 ? 17.422 40.344 10.547 1 54.41 177 GLN A CA 1
ATOM 1404 C C . GLN A 1 177 ? 18.578 40.594 11.523 1 54.41 177 GLN A C 1
ATOM 1406 O O . GLN A 1 177 ? 18.953 41.75 11.773 1 54.41 177 GLN A O 1
ATOM 1411 N N . VAL A 1 178 ? 19 39.562 12.062 1 54.44 178 VAL A N 1
ATOM 1412 C CA . VAL A 1 178 ? 20.031 39.844 13.062 1 54.44 178 VAL A CA 1
ATOM 1413 C C . VAL A 1 178 ? 21.297 40.344 12.383 1 54.44 178 VAL A C 1
ATOM 1415 O O . VAL A 1 178 ? 22.078 41.094 12.977 1 54.44 178 VAL A O 1
ATOM 1418 N N . GLY A 1 179 ? 21.5 39.875 11.18 1 50.56 179 GLY A N 1
ATOM 1419 C CA . GLY A 1 179 ? 22.75 40.344 10.617 1 50.56 179 GLY A CA 1
ATOM 1420 C C . GLY A 1 179 ? 22.734 41.812 10.242 1 50.56 179 GLY A C 1
ATOM 1421 O O . GLY A 1 179 ? 23.781 42.406 9.906 1 50.56 179 GLY A O 1
ATOM 1422 N N . SER A 1 180 ? 21.547 42.25 9.969 1 51.84 180 SER A N 1
ATOM 1423 C CA . SER A 1 180 ? 21.594 43.625 9.484 1 51.84 180 SER A CA 1
ATOM 1424 C C . SER A 1 180 ? 21.844 44.625 10.625 1 51.84 180 SER A C 1
ATOM 1426 O O . SER A 1 180 ? 22.125 45.781 10.398 1 51.84 180 SER A O 1
ATOM 1428 N N . GLU A 1 181 ? 21.516 44.156 11.773 1 51.41 181 GLU A N 1
ATOM 1429 C CA . GLU A 1 181 ? 21.656 45.188 12.812 1 51.41 181 GLU A CA 1
ATOM 1430 C C . GLU A 1 181 ? 23.109 45.406 13.156 1 51.41 181 GLU A C 1
ATOM 1432 O O . GLU A 1 181 ? 23.469 46.469 13.734 1 51.41 181 GLU A O 1
ATOM 1437 N N . PHE A 1 182 ? 23.984 44.406 12.938 1 49.84 182 PHE A N 1
ATOM 1438 C CA . PHE A 1 182 ? 25.328 44.719 13.445 1 49.84 182 PHE A CA 1
ATOM 1439 C C . PHE A 1 182 ? 26.125 45.5 12.43 1 49.84 182 PHE A C 1
ATOM 1441 O O . PHE A 1 182 ? 27.266 45.875 12.695 1 49.84 182 PHE A O 1
ATOM 1448 N N . GLN A 1 183 ? 25.703 45.594 11.211 1 46.5 183 GLN A N 1
ATOM 1449 C CA . GLN A 1 183 ? 26.625 46.312 10.352 1 46.5 183 GLN A CA 1
ATOM 1450 C C . GLN A 1 183 ? 26.406 47.812 10.445 1 46.5 183 GLN A C 1
ATOM 1452 O O . GLN A 1 183 ? 27.109 48.594 9.812 1 46.5 183 GLN A O 1
ATOM 1457 N N . ASN A 1 184 ? 25.359 48.25 11.18 1 36.44 184 ASN A N 1
ATOM 1458 C CA . ASN A 1 184 ? 25.484 49.688 11.312 1 36.44 184 ASN A CA 1
ATOM 1459 C C . ASN A 1 184 ? 26.469 50.062 12.414 1 36.44 184 ASN A C 1
ATOM 1461 O O . ASN A 1 184 ? 26.422 49.531 13.516 1 36.44 184 ASN A O 1
ATOM 1465 N N . MET B 1 1 ? 3.49 -140 -88.688 1 18.72 1 MET B N 1
ATOM 1466 C CA . MET B 1 1 ? 4.191 -138.75 -88.5 1 18.72 1 MET B CA 1
ATOM 1467 C C . MET B 1 1 ? 3.205 -137.5 -88.375 1 18.72 1 MET B C 1
ATOM 1469 O O . MET B 1 1 ? 2.057 -137.625 -88.812 1 18.72 1 MET B O 1
ATOM 1473 N N . LEU B 1 2 ? 3.723 -136.375 -88.188 1 15.1 2 LEU B N 1
ATOM 1474 C CA . LEU B 1 2 ? 3.219 -135.25 -87.5 1 15.1 2 LEU B CA 1
ATOM 1475 C C . LEU B 1 2 ? 2.004 -134.625 -88.188 1 15.1 2 LEU B C 1
ATOM 1477 O O . LEU B 1 2 ? 0.965 -134.375 -87.562 1 15.1 2 LEU B O 1
ATOM 1481 N N . LYS B 1 3 ? 2.354 -133.25 -88.938 1 16.86 3 LYS B N 1
ATOM 1482 C CA . LYS B 1 3 ? 2.211 -131.875 -88.438 1 16.86 3 LYS B CA 1
ATOM 1483 C C . LYS B 1 3 ? 0.751 -131.5 -88.5 1 16.86 3 LYS B C 1
ATOM 1485 O O . LYS B 1 3 ? -0.057 -132 -89.188 1 16.86 3 LYS B O 1
ATOM 1490 N N . GLU B 1 4 ? 0.522 -130.125 -88.188 1 19.02 4 GLU B N 1
ATOM 1491 C CA . GLU B 1 4 ? -0.18 -129.125 -87.375 1 19.02 4 GLU B CA 1
ATOM 1492 C C . GLU B 1 4 ? -1.461 -128.75 -88.125 1 19.02 4 GLU B C 1
ATOM 1494 O O . GLU B 1 4 ? -1.59 -128.875 -89.312 1 19.02 4 GLU B O 1
ATOM 1499 N N . GLY B 1 5 ? -2.475 -128.5 -87.438 1 18.14 5 GLY B N 1
ATOM 1500 C CA . GLY B 1 5 ? -3.857 -128.125 -87.188 1 18.14 5 GLY B CA 1
ATOM 1501 C C . GLY B 1 5 ? -4.227 -126.812 -87.938 1 18.14 5 GLY B C 1
ATOM 1502 O O . GLY B 1 5 ? -5.285 -126.25 -87.625 1 18.14 5 GLY B O 1
ATOM 1503 N N . LYS B 1 6 ? -2.979 -126 -88.375 1 23.75 6 LYS B N 1
ATOM 1504 C CA . LYS B 1 6 ? -2.723 -124.562 -88.125 1 23.75 6 LYS B CA 1
ATOM 1505 C C . LYS B 1 6 ? -3.707 -123.75 -88.875 1 23.75 6 LYS B C 1
ATOM 1507 O O . LYS B 1 6 ? -3.529 -123.5 -90.125 1 23.75 6 LYS B O 1
ATOM 1512 N N . SER B 1 7 ? -4.969 -124 -88.625 1 20.62 7 SER B N 1
ATOM 1513 C CA . SER B 1 7 ? -6.078 -123.562 -89.438 1 20.62 7 SER B CA 1
ATOM 1514 C C . SER B 1 7 ? -5.875 -122.125 -89.938 1 20.62 7 SER B C 1
ATOM 1516 O O . SER B 1 7 ? -5.027 -121.438 -89.375 1 20.62 7 SER B O 1
ATOM 1518 N N . GLY B 1 8 ? -6.91 -121.562 -90.625 1 18.89 8 GLY B N 1
ATOM 1519 C CA . GLY B 1 8 ? -7.312 -120.812 -91.812 1 18.89 8 GLY B CA 1
ATOM 1520 C C . GLY B 1 8 ? -7.191 -119.312 -91.625 1 18.89 8 GLY B C 1
ATOM 1521 O O . GLY B 1 8 ? -6.312 -118.625 -92.188 1 18.89 8 GLY B O 1
ATOM 1522 N N . SER B 1 9 ? -8.312 -118.5 -91.062 1 18.22 9 SER B N 1
ATOM 1523 C CA . SER B 1 9 ? -8.984 -117.562 -91.938 1 18.22 9 SER B CA 1
ATOM 1524 C C . SER B 1 9 ? -8.547 -116.125 -91.562 1 18.22 9 SER B C 1
ATOM 1526 O O . SER B 1 9 ? -9.133 -115.5 -90.688 1 18.22 9 SER B O 1
ATOM 1528 N N . ALA B 1 10 ? -7.375 -116 -90.875 1 23.98 10 ALA B N 1
ATOM 1529 C CA . ALA B 1 10 ? -7.117 -114.688 -90.188 1 23.98 10 ALA B CA 1
ATOM 1530 C C . ALA B 1 10 ? -7.215 -113.562 -91.188 1 23.98 10 ALA B C 1
ATOM 1532 O O . ALA B 1 10 ? -6.23 -112.875 -91.438 1 23.98 10 ALA B O 1
ATOM 1533 N N . ASP B 1 11 ? -8.102 -113.812 -92.25 1 18.77 11 ASP B N 1
ATOM 1534 C CA . ASP B 1 11 ? -7.902 -112.938 -93.375 1 18.77 11 ASP B CA 1
ATOM 1535 C C . ASP B 1 11 ? -7.707 -111.5 -92.938 1 18.77 11 ASP B C 1
ATOM 1537 O O . ASP B 1 11 ? -8.023 -111.125 -91.812 1 18.77 11 ASP B O 1
ATOM 1541 N N . LEU B 1 12 ? -7.703 -110.5 -93.812 1 19.58 12 LEU B N 1
ATOM 1542 C CA . LEU B 1 12 ? -7.086 -109.438 -94.562 1 19.58 12 LEU B CA 1
ATOM 1543 C C . LEU B 1 12 ? -7.477 -108.062 -94 1 19.58 12 LEU B C 1
ATOM 1545 O O . LEU B 1 12 ? -6.609 -107.312 -93.625 1 19.58 12 LEU B O 1
ATOM 1549 N N . GLU B 1 13 ? -8.352 -107.312 -94.625 1 19.56 13 GLU B N 1
ATOM 1550 C CA . GLU B 1 13 ? -8.109 -106.062 -95.375 1 19.56 13 GLU B CA 1
ATOM 1551 C C . GLU B 1 13 ? -8.445 -104.812 -94.5 1 19.56 13 GLU B C 1
ATOM 1553 O O . GLU B 1 13 ? -9.383 -104.875 -93.75 1 19.56 13 GLU B O 1
ATOM 1558 N N . GLU B 1 14 ? -7.504 -103.875 -94.125 1 22.34 14 GLU B N 1
ATOM 1559 C CA . GLU B 1 14 ? -7.039 -102.688 -93.5 1 22.34 14 GLU B CA 1
ATOM 1560 C C . GLU B 1 14 ? -8.008 -101.5 -93.812 1 22.34 14 GLU B C 1
ATOM 1562 O O . GLU B 1 14 ? -7.82 -100.375 -93.312 1 22.34 14 GLU B O 1
ATOM 1567 N N . GLU B 1 15 ? -8.992 -101.688 -94.875 1 20.38 15 GLU B N 1
ATOM 1568 C CA . GLU B 1 15 ? -9.094 -100.5 -95.688 1 20.38 15 GLU B CA 1
ATOM 1569 C C . GLU B 1 15 ? -9.539 -99.312 -94.812 1 20.38 15 GLU B C 1
ATOM 1571 O O . GLU B 1 15 ? -10.141 -99.5 -93.75 1 20.38 15 GLU B O 1
ATOM 1576 N N . THR B 1 16 ? -9.891 -98.188 -95.375 1 20.59 16 THR B N 1
ATOM 1577 C CA . THR B 1 16 ? -9.547 -96.75 -95.688 1 20.59 16 THR B CA 1
ATOM 1578 C C . THR B 1 16 ? -10.359 -95.875 -94.75 1 20.59 16 THR B C 1
ATOM 1580 O O . THR B 1 16 ? -9.789 -95 -94.062 1 20.59 16 THR B O 1
ATOM 1583 N N . GLU B 1 17 ? -11.391 -95.125 -95.25 1 21.56 17 GLU B N 1
ATOM 1584 C CA . GLU B 1 17 ? -11.375 -93.688 -95.625 1 21.56 17 GLU B CA 1
ATOM 1585 C C . GLU B 1 17 ? -12.156 -92.875 -94.625 1 21.56 17 GLU B C 1
ATOM 1587 O O . GLU B 1 17 ? -11.758 -91.75 -94.312 1 21.56 17 GLU B O 1
ATOM 1592 N N . GLY B 1 18 ? -13.562 -93.25 -94.375 1 20.44 18 GLY B N 1
ATOM 1593 C CA . GLY B 1 18 ? -14.43 -92.125 -94.688 1 20.44 18 GLY B CA 1
ATOM 1594 C C . GLY B 1 18 ? -14.391 -91 -93.688 1 20.44 18 GLY B C 1
ATOM 1595 O O . GLY B 1 18 ? -13.781 -91.125 -92.625 1 20.44 18 GLY B O 1
ATOM 1596 N N . GLY B 1 19 ? -15.656 -90.312 -93.562 1 24.28 19 GLY B N 1
ATOM 1597 C CA . GLY B 1 19 ? -16.141 -88.938 -93.625 1 24.28 19 GLY B CA 1
ATOM 1598 C C . GLY B 1 19 ? -16.078 -88.188 -92.312 1 24.28 19 GLY B C 1
ATOM 1599 O O . GLY B 1 19 ? -16.031 -88.812 -91.25 1 24.28 19 GLY B O 1
ATOM 1600 N N . LYS B 1 20 ? -15.852 -86.938 -92.5 1 27.42 20 LYS B N 1
ATOM 1601 C CA . LYS B 1 20 ? -15.508 -85.625 -91.875 1 27.42 20 LYS B CA 1
ATOM 1602 C C . LYS B 1 20 ? -16.5 -85.312 -90.75 1 27.42 20 LYS B C 1
ATOM 1604 O O . LYS B 1 20 ? -17.688 -85.125 -91 1 27.42 20 LYS B O 1
ATOM 1609 N N . LEU B 1 21 ? -16.391 -85.812 -89.562 1 26.39 21 LEU B N 1
ATOM 1610 C CA . LEU B 1 21 ? -17.219 -85.5 -88.375 1 26.39 21 LEU B CA 1
ATOM 1611 C C . LEU B 1 21 ? -17.25 -84 -88.125 1 26.39 21 LEU B C 1
ATOM 1613 O O . LEU B 1 21 ? -16.219 -83.375 -87.812 1 26.39 21 LEU B O 1
ATOM 1617 N N . PRO B 1 22 ? -18.125 -83.25 -89 1 29.47 22 PRO B N 1
ATOM 1618 C CA . PRO B 1 22 ? -18.094 -81.75 -88.812 1 29.47 22 PRO B CA 1
ATOM 1619 C C . PRO B 1 22 ? -18.25 -81.312 -87.375 1 29.47 22 PRO B C 1
ATOM 1621 O O . PRO B 1 22 ? -18.938 -82 -86.625 1 29.47 22 PRO B O 1
ATOM 1624 N N . GLY B 1 23 ? -17.25 -80.688 -86.812 1 25.34 23 GLY B N 1
ATOM 1625 C CA . GLY B 1 23 ? -16.938 -80.062 -85.562 1 25.34 23 GLY B CA 1
ATOM 1626 C C . GLY B 1 23 ? -18.016 -79.125 -85.062 1 25.34 23 GLY B C 1
ATOM 1627 O O . GLY B 1 23 ? -18.578 -78.375 -85.875 1 25.34 23 GLY B O 1
ATOM 1628 N N . ALA B 1 24 ? -18.859 -79.688 -84.125 1 27.38 24 ALA B N 1
ATOM 1629 C CA . ALA B 1 24 ? -19.953 -79.062 -83.375 1 27.38 24 ALA B CA 1
ATOM 1630 C C . ALA B 1 24 ? -19.641 -77.625 -83.062 1 27.38 24 ALA B C 1
ATOM 1632 O O . ALA B 1 24 ? -18.516 -77.312 -82.688 1 27.38 24 ALA B O 1
ATOM 1633 N N . THR B 1 25 ? -20.516 -76.688 -83.5 1 28.03 25 THR B N 1
ATOM 1634 C CA . THR B 1 25 ? -20.734 -75.25 -83.562 1 28.03 25 THR B CA 1
ATOM 1635 C C . THR B 1 25 ? -20.5 -74.625 -82.188 1 28.03 25 THR B C 1
ATOM 1637 O O . THR B 1 25 ? -20.609 -75.312 -81.188 1 28.03 25 THR B O 1
ATOM 1640 N N . GLN B 1 26 ? -20.156 -73.312 -82.25 1 30.73 26 GLN B N 1
ATOM 1641 C CA . GLN B 1 26 ? -19.656 -72.125 -81.5 1 30.73 26 GLN B CA 1
ATOM 1642 C C . GLN B 1 26 ? -20.578 -71.75 -80.375 1 30.73 26 GLN B C 1
ATOM 1644 O O . GLN B 1 26 ? -21.797 -71.625 -80.562 1 30.73 26 GLN B O 1
ATOM 1649 N N . SER B 1 27 ? -20.406 -72.312 -79.188 1 30.38 27 SER B N 1
ATOM 1650 C CA . SER B 1 27 ? -21.016 -72.062 -77.875 1 30.38 27 SER B CA 1
ATOM 1651 C C . SER B 1 27 ? -21.078 -70.5 -77.625 1 30.38 27 SER B C 1
ATOM 1653 O O . SER B 1 27 ? -20.047 -69.875 -77.625 1 30.38 27 SER B O 1
ATOM 1655 N N . GLU B 1 28 ? -22.047 -69.875 -78.25 1 32.25 28 GLU B N 1
ATOM 1656 C CA . GLU B 1 28 ? -22.234 -68.438 -78.125 1 32.25 28 GLU B CA 1
ATOM 1657 C C . GLU B 1 28 ? -22.219 -68 -76.688 1 32.25 28 GLU B C 1
ATOM 1659 O O . GLU B 1 28 ? -22.953 -68.5 -75.812 1 32.25 28 GLU B O 1
ATOM 1664 N N . SER B 1 29 ? -21.047 -67.562 -76.125 1 36.12 29 SER B N 1
ATOM 1665 C CA . SER B 1 29 ? -20.719 -66.938 -74.812 1 36.12 29 SER B CA 1
ATOM 1666 C C . SER B 1 29 ? -21.734 -65.875 -74.438 1 36.12 29 SER B C 1
ATOM 1668 O O . SER B 1 29 ? -21.969 -64.938 -75.25 1 36.12 29 SER B O 1
ATOM 1670 N N . GLU B 1 30 ? -22.859 -66.25 -73.875 1 34.16 30 GLU B N 1
ATOM 1671 C CA . GLU B 1 30 ? -23.875 -65.375 -73.375 1 34.16 30 GLU B CA 1
ATOM 1672 C C . GLU B 1 30 ? -23.25 -64.188 -72.625 1 34.16 30 GLU B C 1
ATOM 1674 O O . GLU B 1 30 ? -22.516 -64.438 -71.625 1 34.16 30 GLU B O 1
ATOM 1679 N N . GLN B 1 31 ? -22.844 -63.125 -73.312 1 36.09 31 GLN B N 1
ATOM 1680 C CA . GLN B 1 31 ? -22.375 -61.875 -72.75 1 36.09 31 GLN B CA 1
ATOM 1681 C C . GLN B 1 31 ? -23.312 -61.375 -71.625 1 36.09 31 GLN B C 1
ATOM 1683 O O . GLN B 1 31 ? -24.516 -61.25 -71.875 1 36.09 31 GLN B O 1
ATOM 1688 N N . GLN B 1 32 ? -23.266 -61.969 -70.438 1 39.78 32 GLN B N 1
ATOM 1689 C CA . GLN B 1 32 ? -23.984 -61.438 -69.312 1 39.78 32 GLN B CA 1
ATOM 1690 C C . GLN B 1 32 ? -23.859 -59.906 -69.25 1 39.78 32 GLN B C 1
ATOM 1692 O O . GLN B 1 32 ? -22.781 -59.344 -69.438 1 39.78 32 GLN B O 1
ATOM 1697 N N . PRO B 1 33 ? -24.875 -59.156 -69.562 1 39.12 33 PRO B N 1
ATOM 1698 C CA . PRO B 1 33 ? -24.766 -57.688 -69.562 1 39.12 33 PRO B CA 1
ATOM 1699 C C . PRO B 1 33 ? -24.203 -57.156 -68.25 1 39.12 33 PRO B C 1
ATOM 1701 O O . PRO B 1 33 ? -24.422 -57.781 -67.188 1 39.12 33 PRO B O 1
ATOM 1704 N N . GLU B 1 34 ? -22.953 -56.719 -68.188 1 39.03 34 GLU B N 1
ATOM 1705 C CA . GLU B 1 34 ? -22.188 -56.062 -67.125 1 39.03 34 GLU B CA 1
ATOM 1706 C C . GLU B 1 34 ? -23 -54.938 -66.5 1 39.03 34 GLU B C 1
ATOM 1708 O O . GLU B 1 34 ? -22.453 -54.125 -65.75 1 39.03 34 GLU B O 1
ATOM 1713 N N . TRP B 1 35 ? -24.297 -54.844 -66.812 1 37.31 35 TRP B N 1
ATOM 1714 C CA . TRP B 1 35 ? -24.797 -53.531 -66.375 1 37.31 35 TRP B CA 1
ATOM 1715 C C . TRP B 1 35 ? -24.609 -53.312 -64.875 1 37.31 35 TRP B C 1
ATOM 1717 O O . TRP B 1 35 ? -24.531 -52.188 -64.438 1 37.31 35 TRP B O 1
ATOM 1727 N N . ALA B 1 36 ? -25.031 -54.312 -64.062 1 37.38 36 ALA B N 1
ATOM 1728 C CA . ALA B 1 36 ? -25.516 -53.844 -62.781 1 37.38 36 ALA B CA 1
ATOM 1729 C C . ALA B 1 36 ? -24.375 -53.312 -61.938 1 37.38 36 ALA B C 1
ATOM 1731 O O . ALA B 1 36 ? -23.719 -54.094 -61.219 1 37.38 36 ALA B O 1
ATOM 1732 N N . SER B 1 37 ? -23.281 -52.812 -62.5 1 36.41 37 SER B N 1
ATOM 1733 C CA . SER B 1 37 ? -22.391 -52.219 -61.531 1 36.41 37 SER B CA 1
ATOM 1734 C C . SER B 1 37 ? -23.141 -51.281 -60.594 1 36.41 37 SER B C 1
ATOM 1736 O O . SER B 1 37 ? -23.672 -50.25 -61.031 1 36.41 37 SER B O 1
ATOM 1738 N N . SER B 1 38 ? -23.984 -51.75 -59.688 1 38.03 38 SER B N 1
ATOM 1739 C CA . SER B 1 38 ? -24.562 -50.969 -58.594 1 38.03 38 SER B CA 1
ATOM 1740 C C . SER B 1 38 ? -23.531 -50 -58.031 1 38.03 38 SER B C 1
ATOM 1742 O O . SER B 1 38 ? -22.516 -50.406 -57.469 1 38.03 38 SER B O 1
ATOM 1744 N N . GLN B 1 39 ? -23.234 -48.906 -58.656 1 39.53 39 GLN B N 1
ATOM 1745 C CA . GLN B 1 39 ? -22.594 -47.75 -58 1 39.53 39 GLN B CA 1
ATOM 1746 C C . GLN B 1 39 ? -23.125 -47.562 -56.594 1 39.53 39 GLN B C 1
ATOM 1748 O O . GLN B 1 39 ? -24.312 -47.312 -56.375 1 39.53 39 GLN B O 1
ATOM 1753 N N . LYS B 1 40 ? -22.766 -48.375 -55.656 1 41.41 40 LYS B N 1
ATOM 1754 C CA . LYS B 1 40 ? -22.922 -48.031 -54.25 1 41.41 40 LYS B CA 1
ATOM 1755 C C . LYS B 1 40 ? -22.719 -46.531 -54.031 1 41.41 40 LYS B C 1
ATOM 1757 O O . LYS B 1 40 ? -21.641 -46 -54.281 1 41.41 40 LYS B O 1
ATOM 1762 N N . ASN B 1 41 ? -23.703 -45.688 -54.375 1 41.84 41 ASN B N 1
ATOM 1763 C CA . ASN B 1 41 ? -23.781 -44.312 -53.906 1 41.84 41 ASN B CA 1
ATOM 1764 C C . ASN B 1 41 ? -23.281 -44.156 -52.5 1 41.84 41 ASN B C 1
ATOM 1766 O O . ASN B 1 41 ? -23.938 -44.594 -51.531 1 41.84 41 ASN B O 1
ATOM 1770 N N . GLN B 1 42 ? -22.109 -44.438 -52.25 1 44.75 42 GLN B N 1
ATOM 1771 C CA . GLN B 1 42 ? -21.422 -44.031 -51.031 1 44.75 42 GLN B CA 1
ATOM 1772 C C . GLN B 1 42 ? -21.938 -42.656 -50.594 1 44.75 42 GLN B C 1
ATOM 1774 O O . GLN B 1 42 ? -21.312 -42 -49.75 1 44.75 42 GLN B O 1
ATOM 1779 N N . ASN B 1 43 ? -22.906 -42.062 -51.375 1 44.81 43 ASN B N 1
ATOM 1780 C CA . ASN B 1 43 ? -23.375 -40.875 -50.719 1 44.81 43 ASN B CA 1
ATOM 1781 C C . ASN B 1 43 ? -24.188 -41.219 -49.469 1 44.81 43 ASN B C 1
ATOM 1783 O O . ASN B 1 43 ? -25.391 -41.469 -49.531 1 44.81 43 ASN B O 1
ATOM 1787 N N . ASP B 1 44 ? -23.906 -42.062 -48.75 1 48.12 44 ASP B N 1
ATOM 1788 C CA . ASP B 1 44 ? -24.516 -42.062 -47.406 1 48.12 44 ASP B CA 1
ATOM 1789 C C . ASP B 1 44 ? -24.656 -40.625 -46.875 1 48.12 44 ASP B C 1
ATOM 1791 O O . ASP B 1 44 ? -23.656 -39.938 -46.688 1 48.12 44 ASP B O 1
ATOM 1795 N N . PRO B 1 45 ? -25.719 -39.938 -47.125 1 54.38 45 PRO B N 1
ATOM 1796 C CA . PRO B 1 45 ? -25.953 -38.594 -46.625 1 54.38 45 PRO B CA 1
ATOM 1797 C C . PRO B 1 45 ? -25.484 -38.438 -45.156 1 54.38 45 PRO B C 1
ATOM 1799 O O . PRO B 1 45 ? -25.484 -37.312 -44.625 1 54.38 45 PRO B O 1
ATOM 1802 N N . PHE B 1 46 ? -25.312 -39.531 -44.5 1 58.69 46 PHE B N 1
ATOM 1803 C CA . PHE B 1 46 ? -24.938 -39.406 -43.094 1 58.69 46 PHE B CA 1
ATOM 1804 C C . PHE B 1 46 ? -23.469 -39.031 -42.969 1 58.69 46 PHE B C 1
ATOM 1806 O O . PHE B 1 46 ? -23.031 -38.594 -41.875 1 58.69 46 PHE B O 1
ATOM 1813 N N . CYS B 1 47 ? -22.75 -39.281 -44.125 1 60.38 47 CYS B N 1
ATOM 1814 C CA . CYS B 1 47 ? -21.328 -38.906 -44 1 60.38 47 CYS B CA 1
ATOM 1815 C C . CYS B 1 47 ? -21.156 -37.406 -43.969 1 60.38 47 CYS B C 1
ATOM 1817 O O . CYS B 1 47 ? -20.25 -36.906 -43.281 1 60.38 47 CYS B O 1
ATOM 1819 N N . GLY B 1 48 ? -22.078 -36.75 -44.562 1 64 48 GLY B N 1
ATOM 1820 C CA . GLY B 1 48 ? -21.953 -35.281 -44.562 1 64 48 GLY B CA 1
ATOM 1821 C C . GLY B 1 48 ? -22.281 -34.656 -43.219 1 64 48 GLY B C 1
ATOM 1822 O O . GLY B 1 48 ? -21.75 -33.594 -42.875 1 64 48 GLY B O 1
ATOM 1823 N N . VAL B 1 49 ? -23.031 -35.469 -42.469 1 72.12 49 VAL B N 1
ATOM 1824 C CA . VAL B 1 49 ? -23.438 -34.938 -41.188 1 72.12 49 VAL B CA 1
ATOM 1825 C C . VAL B 1 49 ? -22.266 -35.062 -40.188 1 72.12 49 VAL B C 1
ATOM 1827 O O . VAL B 1 49 ? -22.047 -34.188 -39.375 1 72.12 49 VAL B O 1
ATOM 1830 N N . ALA B 1 50 ? -21.531 -36.188 -40.406 1 77.94 50 ALA B N 1
ATOM 1831 C CA . ALA B 1 50 ? -20.406 -36.406 -39.5 1 77.94 50 ALA B CA 1
ATOM 1832 C C . ALA B 1 50 ? -19.312 -35.375 -39.75 1 77.94 50 ALA B C 1
ATOM 1834 O O . ALA B 1 50 ? -18.75 -34.812 -38.781 1 77.94 50 ALA B O 1
ATOM 1835 N N . GLU B 1 51 ? -19.078 -35.125 -41.062 1 79.75 51 GLU B N 1
ATOM 1836 C CA . GLU B 1 51 ? -18.062 -34.125 -41.375 1 79.75 51 GLU B CA 1
ATOM 1837 C C . GLU B 1 51 ? -18.516 -32.719 -41 1 79.75 51 GLU B C 1
ATOM 1839 O O . GLU B 1 51 ? -17.734 -31.922 -40.531 1 79.75 51 GLU B O 1
ATOM 1844 N N . THR B 1 52 ? -19.797 -32.531 -41.188 1 83.62 52 THR B N 1
ATOM 1845 C CA . THR B 1 52 ? -20.375 -31.25 -40.812 1 83.62 52 THR B CA 1
ATOM 1846 C C . THR B 1 52 ? -20.375 -31.062 -39.281 1 83.62 52 THR B C 1
ATOM 1848 O O . THR B 1 52 ? -20.078 -29.984 -38.781 1 83.62 52 THR B O 1
ATOM 1851 N N . GLU B 1 53 ? -20.719 -32.219 -38.562 1 82.31 53 GLU B N 1
ATOM 1852 C CA . GLU B 1 53 ? -20.719 -32.156 -37.094 1 82.31 53 GLU B CA 1
ATOM 1853 C C . GLU B 1 53 ? -19.312 -31.969 -36.562 1 82.31 53 GLU B C 1
ATOM 1855 O O . GLU B 1 53 ? -19.109 -31.234 -35.594 1 82.31 53 GLU B O 1
ATOM 1860 N N . GLU B 1 54 ? -18.391 -32.688 -37.219 1 82.38 54 GLU B N 1
ATOM 1861 C CA . GLU B 1 54 ? -17 -32.531 -36.812 1 82.38 54 GLU B CA 1
ATOM 1862 C C . GLU B 1 54 ? -16.484 -31.125 -37.094 1 82.38 54 GLU B C 1
ATOM 1864 O O . GLU B 1 54 ? -15.742 -30.578 -36.281 1 82.38 54 GLU B O 1
ATOM 1869 N N . ALA B 1 55 ? -16.906 -30.609 -38.188 1 85.5 55 ALA B N 1
ATOM 1870 C CA . ALA B 1 55 ? -16.5 -29.25 -38.531 1 85.5 55 ALA B CA 1
ATOM 1871 C C . ALA B 1 55 ? -17.094 -28.234 -37.562 1 85.5 55 ALA B C 1
ATOM 1873 O O . ALA B 1 55 ? -16.422 -27.297 -37.156 1 85.5 55 ALA B O 1
ATOM 1874 N N . VAL B 1 56 ? -18.359 -28.5 -37.125 1 82.25 56 VAL B N 1
ATOM 1875 C CA . VAL B 1 56 ? -19.031 -27.641 -36.156 1 82.25 56 VAL B CA 1
ATOM 1876 C C . VAL B 1 56 ? -18.359 -27.75 -34.781 1 82.25 56 VAL B C 1
ATOM 1878 O O . VAL B 1 56 ? -18.109 -26.75 -34.125 1 82.25 56 VAL B O 1
ATOM 1881 N N . GLN B 1 57 ? -18 -28.984 -34.5 1 82.12 57 GLN B N 1
ATOM 1882 C CA . GLN B 1 57 ? -17.312 -29.188 -33.219 1 82.12 57 GLN B CA 1
ATOM 1883 C C . GLN B 1 57 ? -15.938 -28.531 -33.219 1 82.12 57 GLN B C 1
ATOM 1885 O O . GLN B 1 57 ? -15.539 -27.922 -32.219 1 82.12 57 GLN B O 1
ATOM 1890 N N . ASN B 1 58 ? -15.289 -28.672 -34.344 1 84.31 58 ASN B N 1
ATOM 1891 C CA . ASN B 1 58 ? -13.969 -28.047 -34.5 1 84.31 58 ASN B CA 1
ATOM 1892 C C . ASN B 1 58 ? -14.062 -26.531 -34.469 1 84.31 58 ASN B C 1
ATOM 1894 O O . ASN B 1 58 ? -13.211 -25.859 -33.875 1 84.31 58 ASN B O 1
ATOM 1898 N N . LEU B 1 59 ? -15.117 -25.984 -35.094 1 80.19 59 LEU B N 1
ATOM 1899 C CA . LEU B 1 59 ? -15.328 -24.531 -35.094 1 80.19 59 LEU B CA 1
ATOM 1900 C C . LEU B 1 59 ? -15.633 -24.047 -33.656 1 80.19 59 LEU B C 1
ATOM 1902 O O . LEU B 1 59 ? -15.164 -22.984 -33.25 1 80.19 59 LEU B O 1
ATOM 1906 N N . GLU B 1 60 ? -16.375 -24.875 -32.906 1 82 60 GLU B N 1
ATOM 1907 C CA . GLU B 1 60 ? -16.688 -24.531 -31.531 1 82 60 GLU B CA 1
ATOM 1908 C C . GLU B 1 60 ? -15.445 -24.562 -30.641 1 82 60 GLU B C 1
ATO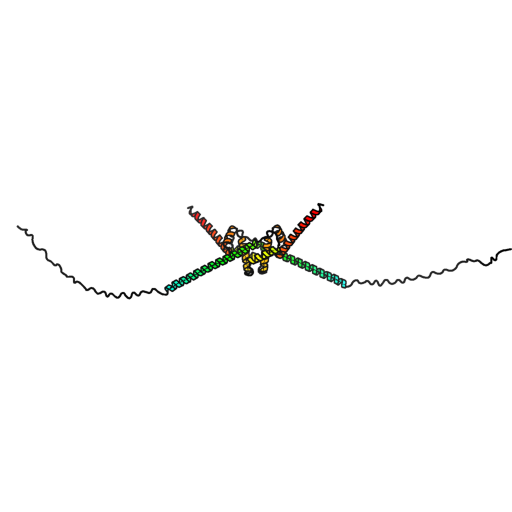M 1910 O O . GLU B 1 60 ? -15.266 -23.688 -29.797 1 82 60 GLU B O 1
ATOM 1915 N N . ILE B 1 61 ? -14.578 -25.578 -30.938 1 82.31 61 ILE B N 1
ATOM 1916 C CA . ILE B 1 61 ? -13.32 -25.688 -30.219 1 82.31 61 ILE B CA 1
ATOM 1917 C C . ILE B 1 61 ? -12.43 -24.484 -30.547 1 82.31 61 ILE B C 1
ATOM 1919 O O . ILE B 1 61 ? -11.836 -23.891 -29.641 1 82.31 61 ILE B O 1
ATOM 1923 N N . GLN B 1 62 ? -12.398 -24.156 -31.812 1 79.81 62 GLN B N 1
ATOM 1924 C CA . GLN B 1 62 ? -11.586 -23.031 -32.25 1 79.81 62 GLN B CA 1
ATOM 1925 C C . GLN B 1 62 ? -12.117 -21.719 -31.672 1 79.81 62 GLN B C 1
ATOM 1927 O O . GLN B 1 62 ? -11.336 -20.844 -31.266 1 79.81 62 GLN B O 1
ATOM 1932 N N . GLU B 1 63 ? -13.391 -21.609 -31.625 1 81.25 63 GLU B N 1
ATOM 1933 C CA . GLU B 1 63 ? -14 -20.391 -31.078 1 81.25 63 GLU B CA 1
ATOM 1934 C C . GLU B 1 63 ? -13.719 -20.266 -29.594 1 81.25 63 GLU B C 1
ATOM 1936 O O . GLU B 1 63 ? -13.453 -19.172 -29.094 1 81.25 63 GLU B O 1
ATOM 1941 N N . ARG B 1 64 ? -13.797 -21.438 -28.969 1 80.5 64 ARG B N 1
ATOM 1942 C CA . ARG B 1 64 ? -13.492 -21.438 -27.531 1 80.5 64 ARG B CA 1
ATOM 1943 C C . ARG B 1 64 ? -12.031 -21.078 -27.281 1 80.5 64 ARG B C 1
ATOM 1945 O O . ARG B 1 64 ? -11.719 -20.359 -26.328 1 80.5 64 ARG B O 1
ATOM 1952 N N . GLU B 1 65 ? -11.234 -21.578 -28.156 1 80.62 65 GLU B N 1
ATOM 1953 C CA . GLU B 1 65 ? -9.812 -21.25 -28.047 1 80.62 65 GLU B CA 1
ATOM 1954 C C . GLU B 1 65 ? -9.562 -19.766 -28.297 1 80.62 65 GLU B C 1
ATOM 1956 O O . GLU B 1 65 ? -8.773 -19.141 -27.594 1 80.62 65 GLU B O 1
ATOM 1961 N N . ASN B 1 66 ? -10.266 -19.234 -29.312 1 83.75 66 ASN B N 1
ATOM 1962 C CA . ASN B 1 66 ? -10.141 -17.812 -29.625 1 83.75 66 ASN B CA 1
ATOM 1963 C C . ASN B 1 66 ? -10.656 -16.953 -28.469 1 83.75 66 ASN B C 1
ATOM 1965 O O . ASN B 1 66 ? -10.062 -15.93 -28.156 1 83.75 66 ASN B O 1
ATOM 1969 N N . TYR B 1 67 ? -11.758 -17.438 -27.906 1 84.38 67 TYR B N 1
ATOM 1970 C CA . TYR B 1 67 ? -12.289 -16.719 -26.75 1 84.38 67 TYR B CA 1
ATOM 1971 C C . TYR B 1 67 ? -11.289 -16.75 -25.594 1 84.38 67 TYR B C 1
ATOM 1973 O O . TYR B 1 67 ? -11.086 -15.727 -24.922 1 84.38 67 TYR B O 1
ATOM 1981 N N . GLY B 1 68 ? -10.742 -17.844 -25.375 1 80.81 68 GLY B N 1
ATOM 1982 C CA . GLY B 1 68 ? -9.75 -17.984 -24.328 1 80.81 68 GLY B CA 1
ATOM 1983 C C . GLY B 1 68 ? -8.547 -17.062 -24.516 1 80.81 68 GLY B C 1
ATOM 1984 O O . GLY B 1 68 ? -8.078 -16.438 -23.578 1 80.81 68 GLY B O 1
ATOM 1985 N N . LYS B 1 69 ? -8.18 -17.062 -25.766 1 83.38 69 LYS B N 1
ATOM 1986 C CA . LYS B 1 69 ? -7.027 -16.219 -26.094 1 83.38 69 LYS B CA 1
ATOM 1987 C C . LYS B 1 69 ? -7.363 -14.734 -25.938 1 83.38 69 LYS B C 1
ATOM 1989 O O . LYS B 1 69 ? -6.562 -13.969 -25.406 1 83.38 69 LYS B O 1
ATOM 1994 N N . VAL B 1 70 ? -8.5 -14.375 -26.359 1 82.19 70 VAL B N 1
ATOM 1995 C CA . VAL B 1 70 ? -8.93 -12.984 -26.266 1 82.19 70 VAL B CA 1
ATOM 1996 C C . VAL B 1 70 ? -9.109 -12.594 -24.812 1 82.19 70 VAL B C 1
ATOM 1998 O O . VAL B 1 70 ? -8.672 -11.516 -24.391 1 82.19 70 VAL B O 1
ATOM 2001 N N . LYS B 1 71 ? -9.727 -13.539 -24.156 1 83.62 71 LYS B N 1
ATOM 2002 C CA . LYS B 1 71 ? -9.93 -13.289 -22.734 1 83.62 71 LYS B CA 1
ATOM 2003 C C . LYS B 1 71 ? -8.594 -13.148 -22 1 83.62 71 LYS B C 1
ATOM 2005 O O . LYS B 1 71 ? -8.43 -12.25 -21.172 1 83.62 71 LYS B O 1
ATOM 2010 N N . ALA B 1 72 ? -7.73 -13.969 -22.312 1 83.31 72 ALA B N 1
ATOM 2011 C CA . ALA B 1 72 ? -6.41 -13.93 -21.703 1 83.31 72 ALA B CA 1
ATOM 2012 C C . ALA B 1 72 ? -5.68 -12.641 -22.047 1 83.31 72 ALA B C 1
ATOM 2014 O O . ALA B 1 72 ? -5.016 -12.039 -21.188 1 83.31 72 ALA B O 1
ATOM 2015 N N . ALA B 1 73 ? -5.816 -12.203 -23.203 1 84.25 73 ALA B N 1
ATOM 2016 C CA . ALA B 1 73 ? -5.176 -10.969 -23.641 1 84.25 73 ALA B CA 1
ATOM 2017 C C . ALA B 1 73 ? -5.754 -9.766 -22.906 1 84.25 73 ALA B C 1
ATOM 2019 O O . ALA B 1 73 ? -5.016 -8.867 -22.5 1 84.25 73 ALA B O 1
ATOM 2020 N N . ILE B 1 74 ? -7.043 -9.812 -22.734 1 85.06 74 ILE B N 1
ATOM 2021 C CA . ILE B 1 74 ? -7.723 -8.719 -22.047 1 85.06 74 ILE B CA 1
ATOM 2022 C C . ILE B 1 74 ? -7.262 -8.68 -20.594 1 85.06 74 ILE B C 1
ATOM 2024 O O . ILE B 1 74 ? -6.918 -7.609 -20.062 1 85.06 74 ILE B O 1
ATOM 2028 N N . LEU B 1 75 ? -7.277 -9.781 -19.984 1 84.12 75 LEU B N 1
ATOM 2029 C CA . LEU B 1 75 ? -6.883 -9.875 -18.594 1 84.12 75 LEU B CA 1
ATOM 2030 C C . LEU B 1 75 ? -5.43 -9.445 -18.406 1 84.12 75 LEU B C 1
ATOM 2032 O O . LEU B 1 75 ? -5.098 -8.766 -17.438 1 84.12 75 LEU B O 1
ATOM 2036 N N . ARG B 1 76 ? -4.648 -9.797 -19.406 1 83.62 76 ARG B N 1
ATOM 2037 C CA . ARG B 1 76 ? -3.25 -9.383 -19.375 1 83.62 76 ARG B CA 1
ATOM 2038 C C . ARG B 1 76 ? -3.115 -7.875 -19.531 1 83.62 76 ARG B C 1
ATOM 2040 O O . ARG B 1 76 ? -2.268 -7.254 -18.891 1 83.62 76 ARG B O 1
ATOM 2047 N N . GLY B 1 77 ? -3.926 -7.391 -20.328 1 86.25 77 GLY B N 1
ATOM 2048 C CA . GLY B 1 77 ? -3.941 -5.945 -20.5 1 86.25 77 GLY B CA 1
ATOM 2049 C C . GLY B 1 77 ? -4.371 -5.203 -19.25 1 86.25 77 GLY B C 1
ATOM 2050 O O . GLY B 1 77 ? -3.785 -4.18 -18.891 1 86.25 77 GLY B O 1
ATOM 2051 N N . GLU B 1 78 ? -5.297 -5.785 -18.656 1 88.81 78 GLU B N 1
ATOM 2052 C CA . GLU B 1 78 ? -5.777 -5.188 -17.406 1 88.81 78 GLU B CA 1
ATOM 2053 C C . GLU B 1 78 ? -4.719 -5.258 -16.312 1 88.81 78 GLU B C 1
ATOM 2055 O O . GLU B 1 78 ? -4.535 -4.297 -15.562 1 88.81 78 GLU B O 1
ATOM 2060 N N . ALA B 1 79 ? -4.105 -6.312 -16.281 1 89.88 79 ALA B N 1
ATOM 2061 C CA . ALA B 1 79 ? -3.043 -6.496 -15.297 1 89.88 79 ALA B CA 1
ATOM 2062 C C . ALA B 1 79 ? -1.917 -5.488 -15.516 1 89.88 79 ALA B C 1
ATOM 2064 O O . ALA B 1 79 ? -1.395 -4.914 -14.562 1 89.88 79 ALA B O 1
ATOM 2065 N N . LEU B 1 80 ? -1.616 -5.332 -16.766 1 89.69 80 LEU B N 1
ATOM 2066 C CA . LEU B 1 80 ? -0.576 -4.371 -17.109 1 89.69 80 LEU B CA 1
ATOM 2067 C C . LEU B 1 80 ? -0.985 -2.957 -16.719 1 89.69 80 LEU B C 1
ATOM 2069 O O . LEU B 1 80 ? -0.173 -2.201 -16.188 1 89.69 80 LEU B O 1
ATOM 2073 N N . ARG B 1 81 ? -2.156 -2.664 -16.984 1 91.88 81 ARG B N 1
ATOM 2074 C CA . ARG B 1 81 ? -2.676 -1.344 -16.641 1 91.88 81 ARG B CA 1
ATOM 2075 C C . ARG B 1 81 ? -2.658 -1.117 -15.141 1 91.88 81 ARG B C 1
ATOM 2077 O O . ARG B 1 81 ? -2.219 -0.066 -14.672 1 91.88 81 ARG B O 1
ATOM 2084 N N . THR B 1 82 ? -3.137 -2.029 -14.406 1 93.44 82 THR B N 1
ATOM 2085 C CA . THR B 1 82 ? -3.156 -1.943 -12.953 1 93.44 82 THR B CA 1
ATOM 2086 C C . THR B 1 82 ? -1.743 -1.764 -12.398 1 93.44 82 THR B C 1
ATOM 2088 O O . THR B 1 82 ? -1.517 -0.934 -11.516 1 93.44 82 THR B O 1
ATOM 2091 N N . GLU B 1 83 ? -0.831 -2.459 -13.008 1 93 83 GLU B N 1
ATOM 2092 C CA . GLU B 1 83 ? 0.56 -2.375 -12.57 1 93 83 GLU B CA 1
ATOM 2093 C C . GLU B 1 83 ? 1.148 -0.998 -12.867 1 93 83 GLU B C 1
ATOM 2095 O O . GLU B 1 83 ? 1.891 -0.447 -12.055 1 93 83 GLU B O 1
ATOM 2100 N N . MET B 1 84 ? 0.85 -0.495 -14.016 1 93.44 84 MET B N 1
ATOM 2101 C CA . MET B 1 84 ? 1.347 0.829 -14.383 1 93.44 84 MET B CA 1
ATOM 2102 C C . MET B 1 84 ? 0.812 1.894 -13.43 1 93.44 84 MET B C 1
ATOM 2104 O O . MET B 1 84 ? 1.554 2.783 -13.008 1 93.44 84 MET B O 1
ATOM 2108 N N . GLN B 1 85 ? -0.396 1.779 -13.109 1 95.94 85 GLN B N 1
ATOM 2109 C CA . GLN B 1 85 ? -1.007 2.717 -12.172 1 95.94 85 GLN B CA 1
ATOM 2110 C C . GLN B 1 85 ? -0.392 2.586 -10.781 1 95.94 85 GLN B C 1
ATOM 2112 O O . GLN B 1 85 ? -0.135 3.59 -10.117 1 95.94 85 GLN B O 1
ATOM 2117 N N . ARG B 1 86 ? -0.172 1.394 -10.375 1 96.25 86 ARG B N 1
ATOM 2118 C CA . ARG B 1 86 ? 0.487 1.139 -9.094 1 96.25 86 ARG B CA 1
ATOM 2119 C C . ARG B 1 86 ? 1.87 1.779 -9.055 1 96.25 86 ARG B C 1
ATOM 2121 O O . ARG B 1 86 ? 2.213 2.467 -8.094 1 96.25 86 ARG B O 1
ATOM 2128 N N . GLN B 1 87 ? 2.621 1.531 -10.117 1 93.94 87 GLN B N 1
ATOM 2129 C CA . GLN B 1 87 ? 3.969 2.084 -10.195 1 93.94 87 GLN B CA 1
ATOM 2130 C C . GLN B 1 87 ? 3.939 3.609 -10.156 1 93.94 87 GLN B C 1
ATOM 2132 O O . GLN B 1 87 ? 4.789 4.234 -9.516 1 93.94 87 GLN B O 1
ATOM 2137 N N . HIS B 1 88 ? 2.992 4.121 -10.828 1 94.81 88 HIS B N 1
ATOM 2138 C CA . HIS B 1 88 ? 2.844 5.57 -10.82 1 94.81 88 HIS B CA 1
ATOM 2139 C C . HIS B 1 88 ? 2.555 6.094 -9.422 1 94.81 88 HIS B C 1
ATOM 2141 O O . HIS B 1 88 ? 3.146 7.086 -8.984 1 94.81 88 HIS B O 1
ATOM 2147 N N . PHE B 1 89 ? 1.655 5.469 -8.695 1 96.5 89 PHE B N 1
ATOM 2148 C CA . PHE B 1 89 ? 1.305 5.848 -7.332 1 96.5 89 PHE B CA 1
ATOM 2149 C C . PHE B 1 89 ? 2.514 5.73 -6.41 1 96.5 89 PHE B C 1
ATOM 2151 O O . PHE B 1 89 ? 2.797 6.645 -5.629 1 96.5 89 PHE B O 1
ATOM 2158 N N . ARG B 1 90 ? 3.264 4.703 -6.594 1 95.56 90 ARG B N 1
ATOM 2159 C CA . ARG B 1 90 ? 4.367 4.43 -5.68 1 95.56 90 ARG B CA 1
ATOM 2160 C C . ARG B 1 90 ? 5.586 5.277 -6.027 1 95.56 90 ARG B C 1
ATOM 2162 O O . ARG B 1 90 ? 6.387 5.613 -5.152 1 95.56 90 ARG B O 1
ATOM 2169 N N . GLN B 1 91 ? 5.75 5.594 -7.238 1 92.38 91 GLN B N 1
ATOM 2170 C CA . GLN B 1 91 ? 6.934 6.328 -7.684 1 92.38 91 GLN B CA 1
ATOM 2171 C C . GLN B 1 91 ? 6.684 7.832 -7.672 1 92.38 91 GLN B C 1
ATOM 2173 O O . GLN B 1 91 ? 7.617 8.625 -7.805 1 92.38 91 GLN B O 1
ATOM 2178 N N . PHE B 1 92 ? 5.445 8.188 -7.52 1 91.38 92 PHE B N 1
ATOM 2179 C CA . PHE B 1 92 ? 5.125 9.609 -7.512 1 91.38 92 PHE B CA 1
ATOM 2180 C C . PHE B 1 92 ? 5.793 10.305 -6.332 1 91.38 92 PHE B C 1
ATOM 2182 O O . PHE B 1 92 ? 5.582 9.93 -5.18 1 91.38 92 PHE B O 1
ATOM 2189 N N . CYS B 1 93 ? 6.711 11.109 -6.555 1 82.69 93 CYS B N 1
ATOM 2190 C CA . CYS B 1 93 ? 7.418 11.844 -5.512 1 82.69 93 CYS B CA 1
ATOM 2191 C C . CYS B 1 93 ? 7.543 13.32 -5.879 1 82.69 93 CYS B C 1
ATOM 2193 O O . CYS B 1 93 ? 7.504 13.68 -7.055 1 82.69 93 CYS B O 1
ATOM 2195 N N . CYS B 1 94 ? 7.395 14.133 -4.82 1 71.69 94 CYS B N 1
ATOM 2196 C CA . CYS B 1 94 ? 7.594 15.555 -5.066 1 71.69 94 CYS B CA 1
ATOM 2197 C C . CYS B 1 94 ? 9.078 15.906 -5.047 1 71.69 94 CYS B C 1
ATOM 2199 O O . CYS B 1 94 ? 9.781 15.586 -4.09 1 71.69 94 CYS B O 1
ATOM 2201 N N . GLN B 1 95 ? 9.648 16.172 -6.172 1 64.31 95 GLN B N 1
ATOM 2202 C CA . GLN B 1 95 ? 11.047 16.578 -6.227 1 64.31 95 GLN B CA 1
ATOM 2203 C C . GLN B 1 95 ? 11.312 17.75 -5.281 1 64.31 95 GLN B C 1
ATOM 2205 O O . GLN B 1 95 ? 12.344 17.781 -4.605 1 64.31 95 GLN B O 1
ATOM 2210 N N . GLU B 1 96 ? 10.492 18.75 -5.371 1 67.5 96 GLU B N 1
ATOM 2211 C CA . GLU B 1 96 ? 10.586 19.891 -4.477 1 67.5 96 GLU B CA 1
ATOM 2212 C C . GLU B 1 96 ? 9.406 19.922 -3.502 1 67.5 96 GLU B C 1
ATOM 2214 O O . GLU B 1 96 ? 8.289 19.547 -3.857 1 67.5 96 GLU B O 1
ATOM 2219 N N . LEU B 1 97 ? 9.719 19.906 -2.244 1 69 97 LEU B N 1
ATOM 2220 C CA . LEU B 1 97 ? 8.68 19.922 -1.217 1 69 97 LEU B CA 1
ATOM 2221 C C . LEU B 1 97 ? 7.605 20.953 -1.543 1 69 97 LEU B C 1
ATOM 2223 O O . LEU B 1 97 ? 7.859 22.156 -1.478 1 69 97 LEU B O 1
ATOM 2227 N N . GLY B 1 98 ? 7.098 20.906 -2.686 1 76.81 98 GLY B N 1
ATOM 2228 C CA . GLY B 1 98 ? 6.004 21.781 -3.1 1 76.81 98 GLY B CA 1
ATOM 2229 C C . GLY B 1 98 ? 4.898 21.875 -2.068 1 76.81 98 GLY B C 1
ATOM 2230 O O . GLY B 1 98 ? 5.164 22.031 -0.874 1 76.81 98 GLY B O 1
ATOM 2231 N N . ASP B 1 99 ? 3.719 22.156 -2.434 1 89.81 99 ASP B N 1
ATOM 2232 C CA . ASP B 1 99 ? 2.52 22.219 -1.604 1 89.81 99 ASP B CA 1
ATOM 2233 C C . ASP B 1 99 ? 2.076 20.812 -1.179 1 89.81 99 ASP B C 1
ATOM 2235 O O . ASP B 1 99 ? 1.569 20.047 -1.996 1 89.81 99 ASP B O 1
ATOM 2239 N N . PRO B 1 100 ? 2.289 20.547 0.087 1 93.12 100 PRO B N 1
ATOM 2240 C CA . PRO B 1 100 ? 1.941 19.219 0.567 1 93.12 100 PRO B CA 1
ATOM 2241 C C . PRO B 1 100 ? 0.466 18.875 0.363 1 93.12 100 PRO B C 1
ATOM 2243 O O . PRO B 1 100 ? 0.116 17.703 0.172 1 93.12 100 PRO B O 1
ATOM 2246 N N . ARG B 1 101 ? -0.355 19.844 0.393 1 93.75 101 ARG B N 1
ATOM 2247 C CA . ARG B 1 101 ? -1.779 19.609 0.185 1 93.75 101 ARG B CA 1
ATOM 2248 C C . ARG B 1 101 ? -2.062 19.203 -1.259 1 93.75 101 ARG B C 1
ATOM 2250 O O . ARG B 1 101 ? -2.9 18.328 -1.515 1 93.75 101 ARG B O 1
ATOM 2257 N N . ARG B 1 102 ? -1.423 19.922 -2.129 1 93.38 102 ARG B N 1
ATOM 2258 C CA . ARG B 1 102 ? -1.542 19.562 -3.537 1 93.38 102 ARG B CA 1
ATOM 2259 C C . ARG B 1 102 ? -0.99 18.172 -3.795 1 93.38 102 ARG B C 1
ATOM 2261 O O . ARG B 1 102 ? -1.567 17.406 -4.566 1 93.38 102 ARG B O 1
ATOM 2268 N N . PHE B 1 103 ? 0.141 17.906 -3.152 1 94.12 103 PHE B N 1
ATOM 2269 C CA . PHE B 1 103 ? 0.754 16.594 -3.271 1 94.12 103 PHE B CA 1
ATOM 2270 C C . PHE B 1 103 ? -0.192 15.508 -2.771 1 94.12 103 PHE B C 1
ATOM 2272 O O . PHE B 1 103 ? -0.353 14.477 -3.418 1 94.12 103 PHE B O 1
ATOM 2279 N N . TYR B 1 104 ? -0.82 15.789 -1.731 1 94.81 104 TYR B N 1
ATOM 2280 C CA . TYR B 1 104 ? -1.814 14.867 -1.189 1 94.81 104 TYR B CA 1
ATOM 2281 C C . TYR B 1 104 ? -2.918 14.594 -2.205 1 94.81 104 TYR B C 1
ATOM 2283 O O . TYR B 1 104 ? -3.318 13.445 -2.402 1 94.81 104 TYR B O 1
ATOM 2291 N N . GLY B 1 105 ? -3.428 15.602 -2.768 1 95.38 105 GLY B N 1
ATOM 2292 C CA . GLY B 1 105 ? -4.469 15.453 -3.773 1 95.38 105 GLY B CA 1
ATOM 2293 C C . GLY B 1 105 ? -4.043 14.586 -4.945 1 95.38 105 GLY B C 1
ATOM 2294 O O . GLY B 1 105 ? -4.828 13.773 -5.434 1 95.38 105 GLY B O 1
ATOM 2295 N N . GLN B 1 106 ? -2.863 14.742 -5.363 1 94.56 106 GLN B N 1
ATOM 2296 C CA . GLN B 1 106 ? -2.334 13.953 -6.469 1 94.56 106 GLN B CA 1
ATOM 2297 C C . GLN B 1 106 ? -2.195 12.484 -6.082 1 94.56 106 GLN B C 1
ATOM 2299 O O . GLN B 1 106 ? -2.584 11.594 -6.844 1 94.56 106 GLN B O 1
ATOM 2304 N N . LEU B 1 107 ? -1.666 12.289 -4.891 1 96 107 LEU B N 1
ATOM 2305 C CA . LEU B 1 107 ? -1.525 10.922 -4.41 1 96 107 LEU B CA 1
ATOM 2306 C C . LEU B 1 107 ? -2.887 10.25 -4.281 1 96 107 LEU B C 1
ATOM 2308 O O . LEU B 1 107 ? -3.035 9.062 -4.602 1 96 107 LEU B O 1
ATOM 2312 N N . HIS B 1 108 ? -3.809 11.047 -3.865 1 96.69 108 HIS B N 1
ATOM 2313 C CA . HIS B 1 108 ? -5.172 10.547 -3.719 1 96.69 108 HIS B CA 1
ATOM 2314 C C . HIS B 1 108 ? -5.742 10.102 -5.062 1 96.69 108 HIS B C 1
ATOM 2316 O O . HIS B 1 108 ? -6.309 9.016 -5.172 1 96.69 108 HIS B O 1
ATOM 2322 N N . GLN B 1 109 ? -5.598 10.891 -5.98 1 97.12 109 GLN B N 1
ATOM 2323 C CA . GLN B 1 109 ? -6.094 10.578 -7.316 1 97.12 109 GLN B CA 1
ATOM 2324 C C . GLN B 1 109 ? -5.398 9.344 -7.887 1 97.12 109 GLN B C 1
ATOM 2326 O O . GLN B 1 109 ? -6.043 8.484 -8.484 1 97.12 109 GLN B O 1
ATOM 2331 N N . LEU B 1 110 ? -4.121 9.289 -7.688 1 96.5 110 LEU B N 1
ATOM 2332 C CA . LEU B 1 110 ? -3.354 8.156 -8.188 1 96.5 110 LEU B CA 1
ATOM 2333 C C . LEU B 1 110 ? -3.764 6.867 -7.484 1 96.5 110 LEU B C 1
ATOM 2335 O O . LEU B 1 110 ? -3.846 5.812 -8.109 1 96.5 110 LEU B O 1
ATOM 2339 N N . CYS B 1 111 ? -3.949 6.945 -6.176 1 97.75 111 CYS B N 1
ATOM 2340 C CA . CYS B 1 111 ? -4.402 5.789 -5.414 1 97.75 111 CYS B CA 1
ATOM 2341 C C . CYS B 1 111 ? -5.754 5.301 -5.918 1 97.75 111 CYS B C 1
ATOM 2343 O O . CYS B 1 111 ? -5.965 4.098 -6.082 1 97.75 111 CYS B O 1
ATOM 2345 N N . LEU B 1 112 ? -6.66 6.184 -6.266 1 97.06 112 LEU B N 1
ATOM 2346 C CA . LEU B 1 112 ? -7.977 5.848 -6.797 1 97.06 112 LEU B CA 1
ATOM 2347 C C . LEU B 1 112 ? -7.855 5.156 -8.148 1 97.06 112 LEU B C 1
ATOM 2349 O O . LEU B 1 112 ? -8.586 4.203 -8.43 1 97.06 112 LEU B O 1
ATOM 2353 N N . GLN B 1 113 ? -6.973 5.629 -8.922 1 95.94 113 GLN B N 1
ATOM 2354 C CA . GLN B 1 113 ? -6.77 5.055 -10.25 1 95.94 113 GLN B CA 1
ATOM 2355 C C . GLN B 1 113 ? -6.219 3.635 -10.156 1 95.94 113 GLN B C 1
ATOM 2357 O O . GLN B 1 113 ? -6.559 2.777 -10.969 1 95.94 113 GLN B O 1
ATOM 2362 N N . TRP B 1 114 ? -5.387 3.445 -9.156 1 96.38 114 TRP B N 1
ATOM 2363 C CA . TRP B 1 114 ? -4.77 2.137 -8.969 1 96.38 114 TRP B CA 1
ATOM 2364 C C . TRP B 1 114 ? -5.77 1.14 -8.391 1 96.38 114 TRP B C 1
ATOM 2366 O O . TRP B 1 114 ? -5.988 0.069 -8.961 1 96.38 114 TRP B O 1
ATOM 2376 N N . LEU B 1 115 ? -6.457 1.475 -7.324 1 96.12 115 LEU B N 1
ATOM 2377 C CA . LEU B 1 115 ? -7.227 0.511 -6.547 1 96.12 115 LEU B CA 1
ATOM 2378 C C . LEU B 1 115 ? -8.672 0.464 -7.016 1 96.12 115 LEU B C 1
ATOM 2380 O O . LEU B 1 115 ? -9.383 -0.518 -6.773 1 96.12 115 LEU B O 1
ATOM 2384 N N . LYS B 1 116 ? -9.172 1.514 -7.637 1 95.62 116 LYS B N 1
ATOM 2385 C CA . LYS B 1 116 ? -10.516 1.604 -8.188 1 95.62 116 LYS B CA 1
ATOM 2386 C C . LYS B 1 116 ? -11.547 1.047 -7.207 1 95.62 116 LYS B C 1
ATOM 2388 O O . LYS B 1 116 ? -12.266 0.094 -7.527 1 95.62 116 LYS B O 1
ATOM 2393 N N . PRO B 1 117 ? -11.703 1.753 -6.145 1 95.31 117 PRO B N 1
ATOM 2394 C CA . PRO B 1 117 ? -12.625 1.261 -5.117 1 95.31 117 PRO B CA 1
ATOM 2395 C C . PRO B 1 117 ? -14.055 1.121 -5.625 1 95.31 117 PRO B C 1
ATOM 2397 O O . PRO B 1 117 ? -14.852 0.37 -5.051 1 95.31 117 PRO B O 1
ATOM 2400 N N . GLU B 1 118 ? -14.469 1.807 -6.613 1 95 118 GLU B N 1
ATOM 2401 C CA . GLU B 1 118 ? -15.805 1.704 -7.188 1 95 118 GLU B CA 1
ATOM 2402 C C . GLU B 1 118 ? -16.016 0.352 -7.863 1 95 118 GLU B C 1
ATOM 2404 O O . GLU B 1 118 ? -17.156 -0.119 -7.98 1 95 118 GLU B O 1
ATOM 2409 N N . ARG B 1 119 ? -14.977 -0.258 -8.273 1 93.88 119 ARG B N 1
ATOM 2410 C CA . ARG B 1 119 ? -15.055 -1.505 -9.023 1 93.88 119 ARG B CA 1
ATOM 2411 C C . ARG B 1 119 ? -14.625 -2.691 -8.164 1 93.88 119 ARG B C 1
ATOM 2413 O O . ARG B 1 119 ? -15.023 -3.828 -8.422 1 93.88 119 ARG B O 1
ATOM 2420 N N . HIS B 1 120 ? -13.82 -2.402 -7.105 1 94.81 120 HIS B N 1
ATOM 2421 C CA . HIS B 1 120 ? -13.227 -3.48 -6.32 1 94.81 120 HIS B CA 1
ATOM 2422 C C . HIS B 1 120 ? -13.781 -3.5 -4.902 1 94.81 120 HIS B C 1
ATOM 2424 O O . HIS B 1 120 ? -14.016 -2.445 -4.309 1 94.81 120 HIS B O 1
ATOM 2430 N N . THR B 1 121 ? -13.961 -4.762 -4.453 1 95.62 121 THR B N 1
ATOM 2431 C CA . THR B 1 121 ? -14.344 -4.922 -3.053 1 95.62 121 THR B CA 1
ATOM 2432 C C . THR B 1 121 ? -13.133 -4.742 -2.137 1 95.62 121 THR B C 1
ATOM 2434 O O . THR B 1 121 ? -12.008 -4.617 -2.609 1 95.62 121 THR B O 1
ATOM 2437 N N . LYS B 1 122 ? -13.367 -4.695 -0.865 1 96.38 122 LYS B N 1
ATOM 2438 C CA . LYS B 1 122 ? -12.281 -4.531 0.095 1 96.38 122 LYS B CA 1
ATOM 2439 C C . LYS B 1 122 ? -11.273 -5.672 -0.014 1 96.38 122 LYS B C 1
ATOM 2441 O O . LYS B 1 122 ? -10.062 -5.445 0.025 1 96.38 122 LYS B O 1
ATOM 2446 N N . GLU B 1 123 ? -11.891 -6.844 -0.236 1 95.06 123 GLU B N 1
ATOM 2447 C CA . GLU B 1 123 ? -11.031 -8.016 -0.334 1 95.06 123 GLU B CA 1
ATOM 2448 C C . GLU B 1 123 ? -10.156 -7.961 -1.583 1 95.06 123 GLU B C 1
ATOM 2450 O O . GLU B 1 123 ? -8.992 -8.359 -1.551 1 95.06 123 GLU B O 1
ATOM 2455 N N . GLN B 1 124 ? -10.641 -7.469 -2.596 1 94.69 124 GLN B N 1
ATOM 2456 C CA . GLN B 1 124 ? -9.906 -7.332 -3.846 1 94.69 124 GLN B CA 1
ATOM 2457 C C . GLN B 1 124 ? -8.812 -6.27 -3.729 1 94.69 124 GLN B C 1
ATOM 2459 O O . GLN B 1 124 ? -7.738 -6.414 -4.312 1 94.69 124 GLN B O 1
ATOM 2464 N N . ILE B 1 125 ? -9.102 -5.219 -3.008 1 96.81 125 ILE B N 1
ATOM 2465 C CA . ILE B 1 125 ? -8.102 -4.184 -2.762 1 96.81 125 ILE B CA 1
ATOM 2466 C C . ILE B 1 125 ? -6.953 -4.762 -1.942 1 96.81 125 ILE B C 1
ATOM 2468 O O . ILE B 1 125 ? -5.781 -4.516 -2.246 1 96.81 125 ILE B O 1
ATOM 2472 N N . LEU B 1 126 ? -7.312 -5.555 -0.929 1 97.12 126 LEU B N 1
ATOM 2473 C CA . LEU B 1 126 ? -6.293 -6.219 -0.118 1 97.12 126 LEU B CA 1
ATOM 2474 C C . LEU B 1 126 ? -5.41 -7.109 -0.98 1 97.12 126 LEU B C 1
ATOM 2476 O O . LEU B 1 126 ? -4.188 -7.133 -0.809 1 97.12 126 LEU B O 1
ATOM 2480 N N . GLU B 1 127 ? -5.996 -7.754 -1.941 1 97.06 127 GLU B N 1
ATOM 2481 C CA . GLU B 1 127 ? -5.266 -8.656 -2.826 1 97.06 127 GLU B CA 1
ATOM 2482 C C . GLU B 1 127 ? -4.238 -7.895 -3.66 1 97.06 127 GLU B C 1
ATOM 2484 O O . GLU B 1 127 ? -3.133 -8.391 -3.898 1 97.06 127 GLU B O 1
ATOM 2489 N N . LEU B 1 128 ? -4.625 -6.719 -4.059 1 96 128 LEU B N 1
ATOM 2490 C CA . LEU B 1 128 ? -3.709 -5.887 -4.832 1 96 128 LEU B CA 1
ATOM 2491 C C . LEU B 1 128 ? -2.5 -5.484 -3.994 1 96 128 LEU B C 1
ATOM 2493 O O . LEU B 1 128 ? -1.368 -5.5 -4.484 1 96 128 LEU B O 1
ATOM 2497 N N . LEU B 1 129 ? -2.748 -5.199 -2.748 1 97.38 129 LEU B N 1
ATOM 2498 C CA . LEU B 1 129 ? -1.667 -4.812 -1.848 1 97.38 129 LEU B CA 1
ATOM 2499 C C . LEU B 1 129 ? -0.784 -6.008 -1.511 1 97.38 129 LEU B C 1
ATOM 2501 O O . LEU B 1 129 ? 0.44 -5.879 -1.427 1 97.38 129 LEU B O 1
ATOM 2505 N N . ILE B 1 130 ? -1.371 -7.117 -1.272 1 97.5 130 ILE B N 1
ATOM 2506 C CA . ILE B 1 130 ? -0.642 -8.336 -0.951 1 97.5 130 ILE B CA 1
ATOM 2507 C C . ILE B 1 130 ? 0.231 -8.742 -2.137 1 97.5 130 ILE B C 1
ATOM 2509 O O . ILE B 1 130 ? 1.395 -9.109 -1.961 1 97.5 130 ILE B O 1
ATOM 2513 N N . LEU B 1 131 ? -0.325 -8.633 -3.33 1 97.19 131 LEU B N 1
ATOM 2514 C CA . LEU B 1 131 ? 0.445 -8.93 -4.531 1 97.19 131 LEU B CA 1
ATOM 2515 C C . LEU B 1 131 ? 1.658 -8.016 -4.645 1 97.19 131 LEU B C 1
ATOM 2517 O O . LEU B 1 131 ? 2.768 -8.477 -4.918 1 97.19 131 LEU B O 1
ATOM 2521 N N . GLU B 1 132 ? 1.457 -6.754 -4.395 1 96.5 132 GLU B N 1
ATOM 2522 C CA . GLU B 1 132 ? 2.559 -5.797 -4.398 1 96.5 132 GLU B CA 1
ATOM 2523 C C . GLU B 1 132 ? 3.662 -6.219 -3.434 1 96.5 132 GLU B C 1
ATOM 2525 O O . GLU B 1 132 ? 4.832 -6.293 -3.814 1 96.5 132 GLU B O 1
ATOM 2530 N N . GLN B 1 133 ? 3.244 -6.535 -2.203 1 96.06 133 GLN B N 1
ATOM 2531 C CA . GLN B 1 133 ? 4.211 -6.883 -1.167 1 96.06 133 GLN B CA 1
ATOM 2532 C C . GLN B 1 133 ? 4.891 -8.211 -1.473 1 96.06 133 GLN B C 1
ATOM 2534 O O . GLN B 1 133 ? 6.074 -8.398 -1.18 1 96.06 133 GLN B O 1
ATOM 2539 N N . PHE B 1 134 ? 4.125 -9.141 -2.016 1 96.5 134 PHE B N 1
ATOM 2540 C CA . PHE B 1 134 ? 4.68 -10.43 -2.412 1 96.5 134 PHE B CA 1
ATOM 2541 C C . PHE B 1 134 ? 5.793 -10.25 -3.438 1 96.5 134 PHE B C 1
ATOM 2543 O O . PHE B 1 134 ? 6.887 -10.797 -3.277 1 96.5 134 PHE B O 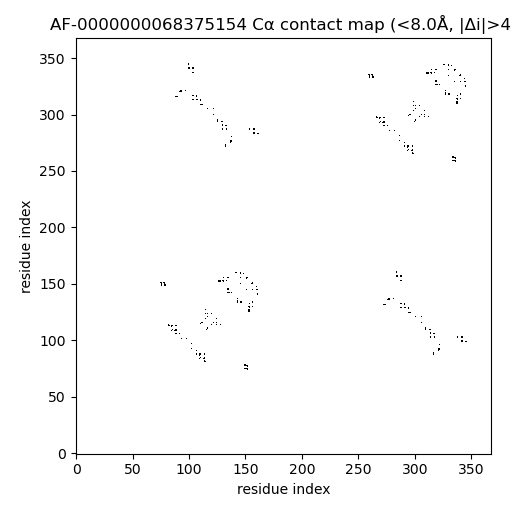1
ATOM 2550 N N . LEU B 1 135 ? 5.57 -9.445 -4.402 1 94.12 135 LEU B N 1
ATOM 2551 C CA . LEU B 1 135 ? 6.527 -9.234 -5.484 1 94.12 135 LEU B CA 1
ATOM 2552 C C . LEU B 1 135 ? 7.762 -8.492 -4.98 1 94.12 135 LEU B C 1
ATOM 2554 O O . LEU B 1 135 ? 8.891 -8.836 -5.34 1 94.12 135 LEU B O 1
ATOM 2558 N N . VAL B 1 136 ? 7.562 -7.543 -4.141 1 93.44 136 VAL B N 1
ATOM 2559 C CA . VAL B 1 136 ? 8.656 -6.742 -3.6 1 93.44 136 VAL B CA 1
ATOM 2560 C C . VAL B 1 136 ? 9.555 -7.613 -2.723 1 93.44 136 VAL B C 1
ATOM 2562 O O . VAL B 1 136 ? 10.766 -7.406 -2.67 1 93.44 136 VAL B O 1
ATOM 2565 N N . SER B 1 137 ? 9.031 -8.617 -2.098 1 93.5 137 SER B N 1
ATOM 2566 C CA . SER B 1 137 ? 9.727 -9.438 -1.111 1 93.5 137 SER B CA 1
ATOM 2567 C C . SER B 1 137 ? 10.523 -10.547 -1.781 1 93.5 137 SER B C 1
ATOM 2569 O O . SER B 1 137 ? 11.305 -11.242 -1.124 1 93.5 137 SER B O 1
ATOM 2571 N N . LEU B 1 138 ? 10.359 -10.703 -3.008 1 91.56 138 LEU B N 1
ATOM 2572 C CA . LEU B 1 138 ? 11.055 -11.75 -3.736 1 91.56 138 LEU B CA 1
ATOM 2573 C C . LEU B 1 138 ? 12.477 -11.32 -4.086 1 91.56 138 LEU B C 1
ATOM 2575 O O . LEU B 1 138 ? 12.734 -10.133 -4.289 1 91.56 138 LEU B O 1
ATOM 2579 N N . PRO B 1 139 ? 13.328 -12.273 -4.156 1 90 139 PRO B N 1
ATOM 2580 C CA . PRO B 1 139 ? 14.664 -11.945 -4.668 1 90 139 PRO B CA 1
ATOM 2581 C C . PRO B 1 139 ? 14.625 -11.273 -6.039 1 90 139 PRO B C 1
ATOM 2583 O O . PRO B 1 139 ? 13.727 -11.562 -6.84 1 90 139 PRO B O 1
ATOM 2586 N N . PRO B 1 140 ? 15.555 -10.477 -6.387 1 90.69 140 PRO B N 1
ATOM 2587 C CA . PRO B 1 140 ? 15.508 -9.641 -7.59 1 90.69 140 PRO B CA 1
ATOM 2588 C C . PRO B 1 140 ? 15.344 -10.461 -8.867 1 90.69 140 PRO B C 1
ATOM 2590 O O . PRO B 1 140 ? 14.516 -10.125 -9.719 1 90.69 140 PRO B O 1
ATOM 2593 N N . ASP B 1 141 ? 16.172 -11.492 -9 1 88.5 141 ASP B N 1
ATOM 2594 C CA . ASP B 1 141 ? 16.109 -12.297 -10.211 1 88.5 141 ASP B CA 1
ATOM 2595 C C . ASP B 1 141 ? 14.734 -12.953 -10.359 1 88.5 141 ASP B C 1
ATOM 2597 O O . ASP B 1 141 ? 14.172 -12.984 -11.453 1 88.5 141 ASP B O 1
ATOM 2601 N N . LEU B 1 142 ? 14.266 -13.438 -9.281 1 90.81 142 LEU B N 1
ATOM 2602 C CA . LEU B 1 142 ? 12.945 -14.062 -9.289 1 90.81 142 LEU B CA 1
ATOM 2603 C C . LEU B 1 142 ? 11.844 -13.031 -9.492 1 90.81 142 LEU B C 1
ATOM 2605 O O . LEU B 1 142 ? 10.883 -13.273 -10.219 1 90.81 142 LEU B O 1
ATOM 2609 N N . ARG B 1 143 ? 12.016 -11.953 -8.898 1 92.69 143 ARG B N 1
ATOM 2610 C CA . ARG B 1 143 ? 11.055 -10.867 -9.016 1 92.69 143 ARG B CA 1
ATOM 2611 C C . ARG B 1 143 ? 10.891 -10.438 -10.469 1 92.69 143 ARG B C 1
ATOM 2613 O O . ARG B 1 143 ? 9.766 -10.219 -10.938 1 92.69 143 ARG B O 1
ATOM 2620 N N . ILE B 1 144 ? 11.984 -10.289 -11.109 1 93.5 144 ILE B N 1
ATOM 2621 C CA . ILE B 1 144 ? 11.969 -9.883 -12.516 1 93.5 144 ILE B CA 1
ATOM 2622 C C . ILE B 1 144 ? 11.195 -10.922 -13.336 1 93.5 144 ILE B C 1
ATOM 2624 O O . ILE B 1 144 ? 10.359 -10.562 -14.164 1 93.5 144 ILE B O 1
ATOM 2628 N N . TRP B 1 145 ? 11.438 -12.141 -13.086 1 91.69 145 TRP B N 1
ATOM 2629 C CA . TRP B 1 145 ? 10.797 -13.234 -13.812 1 91.69 145 TRP B CA 1
ATOM 2630 C C . TRP B 1 145 ? 9.289 -13.234 -13.57 1 91.69 145 TRP B C 1
ATOM 2632 O O . TRP B 1 145 ? 8.508 -13.352 -14.516 1 91.69 145 TRP B O 1
ATOM 2642 N N . ILE B 1 146 ? 8.922 -13.125 -12.367 1 93.69 146 ILE B N 1
ATOM 2643 C CA . ILE B 1 146 ? 7.504 -13.195 -12.023 1 93.69 146 ILE B CA 1
ATOM 2644 C C . ILE B 1 146 ? 6.77 -11.984 -12.594 1 93.69 146 ILE B C 1
ATOM 2646 O O . ILE B 1 146 ? 5.648 -12.102 -13.094 1 93.69 146 ILE B O 1
ATOM 2650 N N . ARG B 1 147 ? 7.406 -10.883 -12.57 1 92.62 147 ARG B N 1
ATOM 2651 C CA . ARG B 1 147 ? 6.816 -9.672 -13.117 1 92.62 147 ARG B CA 1
ATOM 2652 C C . ARG B 1 147 ? 6.582 -9.797 -14.625 1 92.62 147 ARG B C 1
ATOM 2654 O O . ARG B 1 147 ? 5.625 -9.242 -15.156 1 92.62 147 ARG B O 1
ATOM 2661 N N . ALA B 1 148 ? 7.473 -10.461 -15.234 1 90.88 148 ALA B N 1
ATOM 2662 C CA . ALA B 1 148 ? 7.348 -10.672 -16.672 1 90.88 148 ALA B CA 1
ATOM 2663 C C . ALA B 1 148 ? 6.07 -11.438 -17.016 1 90.88 148 ALA B C 1
ATOM 2665 O O . ALA B 1 148 ? 5.5 -11.266 -18.094 1 90.88 148 ALA B O 1
ATOM 2666 N N . GLY B 1 149 ? 5.609 -12.242 -16.094 1 90.88 149 GLY B N 1
ATOM 2667 C CA . GLY B 1 149 ? 4.375 -12.992 -16.266 1 90.88 149 GLY B CA 1
ATOM 2668 C C . GLY B 1 149 ? 3.131 -12.164 -16.016 1 90.88 149 GLY B C 1
ATOM 2669 O O . GLY B 1 149 ? 2.021 -12.586 -16.359 1 90.88 149 GLY B O 1
ATOM 2670 N N . ARG B 1 150 ? 3.246 -11.07 -15.438 1 90.12 150 ARG B N 1
ATOM 2671 C CA . ARG B 1 150 ? 2.184 -10.102 -15.195 1 90.12 150 ARG B CA 1
ATOM 2672 C C . ARG B 1 150 ? 1.001 -10.75 -14.484 1 90.12 150 ARG B C 1
ATOM 2674 O O . ARG B 1 150 ? -0.132 -10.688 -14.961 1 90.12 150 ARG B O 1
ATOM 2681 N N . PRO B 1 151 ? 1.224 -11.227 -13.305 1 92.81 151 PRO B N 1
ATOM 2682 C CA . PRO B 1 151 ? 0.109 -11.812 -12.562 1 92.81 151 PRO B CA 1
ATOM 2683 C 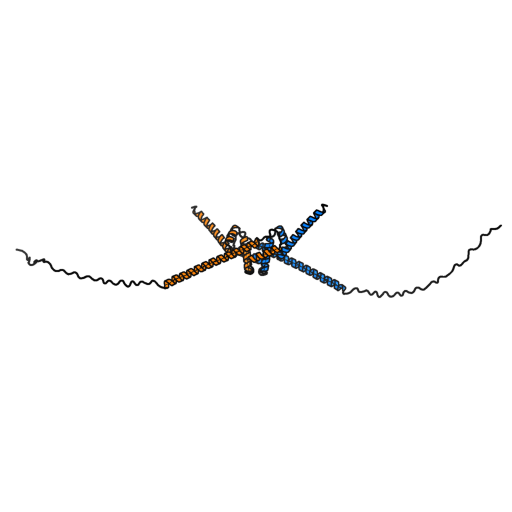C . PRO B 1 151 ? -0.901 -10.766 -12.094 1 92.81 151 PRO B C 1
ATOM 2685 O O . PRO B 1 151 ? -0.514 -9.672 -11.672 1 92.81 151 PRO B O 1
ATOM 2688 N N . ASP B 1 152 ? -2.152 -11.156 -12.211 1 89.62 152 ASP B N 1
ATOM 2689 C CA . ASP B 1 152 ? -3.211 -10.25 -11.773 1 89.62 152 ASP B CA 1
ATOM 2690 C C . ASP B 1 152 ? -3.564 -10.484 -10.305 1 89.62 152 ASP B C 1
ATOM 2692 O O . ASP B 1 152 ? -4.188 -9.633 -9.672 1 89.62 152 ASP B O 1
ATOM 2696 N N . THR B 1 153 ? -3.262 -11.609 -9.773 1 91.94 153 THR B N 1
ATOM 2697 C CA . THR B 1 153 ? -3.547 -11.977 -8.391 1 91.94 153 THR B CA 1
ATOM 2698 C C . THR B 1 153 ? -2.311 -12.578 -7.73 1 91.94 153 THR B C 1
ATOM 2700 O O . THR B 1 153 ? -1.396 -13.047 -8.414 1 91.94 153 THR B O 1
ATOM 2703 N N . CYS B 1 154 ? -2.352 -12.562 -6.449 1 95.5 154 CYS B N 1
ATOM 2704 C CA . CYS B 1 154 ? -1.226 -13.148 -5.73 1 95.5 154 CYS B CA 1
ATOM 2705 C C . CYS B 1 154 ? -1.182 -14.656 -5.926 1 95.5 154 CYS B C 1
ATOM 2707 O O . CYS B 1 154 ? -0.102 -15.25 -5.969 1 95.5 154 CYS B O 1
ATOM 2709 N N . SER B 1 155 ? -2.346 -15.289 -6.105 1 95.06 155 SER B N 1
ATOM 2710 C CA . SER B 1 155 ? -2.398 -16.719 -6.352 1 95.06 155 SER B CA 1
ATOM 2711 C C . SER B 1 155 ? -1.685 -17.094 -7.648 1 95.06 155 SER B C 1
ATOM 2713 O O . SER B 1 155 ? -0.986 -18.109 -7.715 1 95.06 155 SER B O 1
ATOM 2715 N N . GLN B 1 156 ? -1.863 -16.281 -8.586 1 94.12 156 GLN B N 1
ATOM 2716 C CA . GLN B 1 156 ? -1.185 -16.484 -9.859 1 94.12 156 GLN B CA 1
ATOM 2717 C C . GLN B 1 156 ? 0.323 -16.312 -9.711 1 94.12 156 GLN B C 1
ATOM 2719 O O . GLN B 1 156 ? 1.104 -17.078 -10.281 1 94.12 156 GLN B O 1
ATOM 2724 N N . ALA B 1 157 ? 0.715 -15.289 -8.969 1 95.88 157 ALA B N 1
ATOM 2725 C CA . ALA B 1 157 ? 2.135 -15.062 -8.711 1 95.88 157 ALA B CA 1
ATOM 2726 C C . ALA B 1 157 ? 2.766 -16.25 -8 1 95.88 157 ALA B C 1
ATOM 2728 O O . ALA B 1 157 ? 3.867 -16.688 -8.352 1 95.88 157 ALA B O 1
ATOM 2729 N N . VAL B 1 158 ? 2.059 -16.812 -7.043 1 95.69 158 VAL B N 1
ATOM 2730 C CA . VAL B 1 158 ? 2.52 -17.969 -6.297 1 95.69 158 VAL B CA 1
ATOM 2731 C C . VAL B 1 158 ? 2.729 -19.141 -7.25 1 95.69 158 VAL B C 1
ATOM 2733 O O . VAL B 1 158 ? 3.748 -19.828 -7.18 1 95.69 158 VAL B O 1
ATOM 2736 N N . ALA B 1 159 ? 1.779 -19.297 -8.109 1 95.62 159 ALA B N 1
ATOM 2737 C CA . ALA B 1 159 ? 1.874 -20.391 -9.078 1 95.62 159 ALA B CA 1
ATOM 2738 C C . ALA B 1 159 ? 3.098 -20.234 -9.969 1 95.62 159 ALA B C 1
ATOM 2740 O O . ALA B 1 159 ? 3.787 -21.203 -10.281 1 95.62 159 ALA B O 1
ATOM 2741 N N . LEU B 1 160 ? 3.348 -19.047 -10.352 1 94.38 160 LEU B N 1
ATOM 2742 C CA . LEU B 1 160 ? 4.508 -18.766 -11.195 1 94.38 160 LEU B CA 1
ATOM 2743 C C . LEU B 1 160 ? 5.805 -19.062 -10.445 1 94.38 160 LEU B C 1
ATOM 2745 O O . LEU B 1 160 ? 6.746 -19.625 -11.023 1 94.38 160 LEU B O 1
ATOM 2749 N N . VAL B 1 161 ? 5.848 -18.734 -9.203 1 94.06 161 VAL B N 1
ATOM 2750 C CA . VAL B 1 161 ? 7.027 -19 -8.383 1 94.06 161 VAL B CA 1
ATOM 2751 C C . VAL B 1 161 ? 7.234 -20.5 -8.234 1 94.06 161 VAL B C 1
ATOM 2753 O O . VAL B 1 161 ? 8.352 -21 -8.383 1 94.06 161 VAL B O 1
ATOM 2756 N N . GLU B 1 162 ? 6.168 -21.172 -7.957 1 93.75 162 GLU B N 1
ATOM 2757 C CA . GLU B 1 162 ? 6.242 -22.625 -7.793 1 93.75 162 GLU B CA 1
ATOM 2758 C C . GLU B 1 162 ? 6.719 -23.297 -9.07 1 93.75 162 GLU B C 1
ATOM 2760 O O . GLU B 1 162 ? 7.523 -24.234 -9.023 1 93.75 162 GLU B O 1
ATOM 2765 N N . ASP B 1 163 ? 6.215 -22.828 -10.133 1 92.19 163 ASP B N 1
ATOM 2766 C CA . ASP B 1 163 ? 6.648 -23.359 -11.43 1 92.19 163 ASP B CA 1
ATOM 2767 C C . ASP B 1 163 ? 8.141 -23.109 -11.648 1 92.19 163 ASP B C 1
ATOM 2769 O O . ASP B 1 163 ? 8.852 -23.984 -12.141 1 92.19 163 ASP B O 1
ATOM 2773 N N . PHE B 1 164 ? 8.523 -22 -11.336 1 89.75 164 PHE B N 1
ATOM 2774 C CA . PHE B 1 164 ? 9.93 -21.625 -11.484 1 89.75 164 PHE B CA 1
ATOM 2775 C C . PHE B 1 164 ? 10.812 -22.516 -10.609 1 89.75 164 PHE B C 1
ATOM 2777 O O . PHE B 1 164 ? 11.828 -23.031 -11.07 1 89.75 164 PHE B O 1
ATOM 2784 N N . LEU B 1 165 ? 10.445 -22.656 -9.43 1 87.31 165 LEU B N 1
ATOM 2785 C CA . LEU B 1 165 ? 11.219 -23.453 -8.484 1 87.31 165 LEU B CA 1
ATOM 2786 C C . LEU B 1 165 ? 11.25 -24.922 -8.898 1 87.31 165 LEU B C 1
ATOM 2788 O O . LEU B 1 165 ? 12.281 -25.578 -8.75 1 87.31 165 LEU B O 1
ATOM 2792 N N . SER B 1 166 ? 10.156 -25.375 -9.398 1 89.12 166 SER B N 1
ATOM 2793 C CA . SER B 1 166 ? 10.094 -26.75 -9.875 1 89.12 166 SER B CA 1
ATOM 2794 C C . SER B 1 166 ? 11.023 -26.953 -11.078 1 89.12 166 SER B C 1
ATOM 2796 O O . SER B 1 166 ? 11.672 -28 -11.188 1 89.12 166 SER B O 1
ATOM 2798 N N . SER B 1 167 ? 11.039 -25.969 -11.859 1 87.62 167 SER B N 1
ATOM 2799 C CA . SER B 1 167 ? 11.898 -26.047 -13.039 1 87.62 167 SER B CA 1
ATOM 2800 C C . SER B 1 167 ? 13.367 -26.016 -12.656 1 87.62 167 SER B C 1
ATOM 2802 O O . SER B 1 167 ? 14.195 -26.672 -13.297 1 87.62 167 SER B O 1
ATOM 2804 N N . LEU B 1 168 ? 13.711 -25.312 -11.719 1 83 168 LEU B N 1
ATOM 2805 C CA . LEU B 1 168 ? 15.086 -25.25 -11.234 1 83 168 LEU B CA 1
ATOM 2806 C C . LEU B 1 168 ? 15.523 -26.578 -10.633 1 83 168 LEU B C 1
ATOM 2808 O O . LEU B 1 168 ? 16.672 -27 -10.828 1 83 168 LEU B O 1
ATOM 2812 N N . GLN B 1 169 ? 14.656 -27.156 -9.953 1 82.69 169 GLN B N 1
ATOM 2813 C CA . GLN B 1 169 ? 14.953 -28.438 -9.328 1 82.69 169 GLN B CA 1
ATOM 2814 C C . GLN B 1 169 ? 15.133 -29.531 -10.383 1 82.69 169 GLN B C 1
ATOM 2816 O O . GLN B 1 169 ? 16 -30.391 -10.242 1 82.69 169 GLN B O 1
ATOM 2821 N N . GLU B 1 170 ? 14.352 -29.406 -11.344 1 83.81 170 GLU B N 1
ATOM 2822 C CA . GLU B 1 170 ? 14.469 -30.359 -12.43 1 83.81 170 GLU B CA 1
ATOM 2823 C C . GLU B 1 170 ? 15.773 -30.172 -13.203 1 83.81 170 GLU B C 1
ATOM 2825 O O . GLU B 1 170 ? 16.406 -31.141 -13.617 1 83.81 170 GLU B O 1
ATOM 2830 N N . ALA B 1 171 ? 16.078 -29 -13.344 1 78.31 171 ALA B N 1
ATOM 2831 C CA . ALA B 1 171 ? 17.312 -28.703 -14.062 1 78.31 171 ALA B CA 1
ATOM 2832 C C . ALA B 1 171 ? 18.547 -29.156 -13.273 1 78.31 171 ALA B C 1
ATOM 2834 O O . ALA B 1 171 ? 19.5 -29.672 -13.844 1 78.31 171 ALA B O 1
ATOM 2835 N N . LYS B 1 172 ? 18.531 -28.969 -12.078 1 76.94 172 LYS B N 1
ATOM 2836 C CA . LYS B 1 172 ? 19.641 -29.375 -11.219 1 76.94 172 LYS B CA 1
ATOM 2837 C C . LYS B 1 172 ? 19.734 -30.906 -11.148 1 76.94 172 LYS B C 1
ATOM 2839 O O . LYS B 1 172 ? 20.828 -31.453 -11.078 1 76.94 172 LYS B O 1
ATOM 2844 N N . SER B 1 173 ? 18.578 -31.547 -11.148 1 76.38 173 SER B N 1
ATOM 2845 C CA . SER B 1 173 ? 18.547 -33 -11.102 1 76.38 173 SER B CA 1
ATOM 2846 C C . SER B 1 173 ? 19 -33.594 -12.438 1 76.38 173 SER B C 1
ATOM 2848 O O . SER B 1 173 ? 19.641 -34.656 -12.461 1 76.38 173 SER B O 1
ATOM 2850 N N . GLY B 1 174 ? 18.594 -32.906 -13.43 1 66.19 174 GLY B N 1
ATOM 2851 C CA . GLY B 1 174 ? 19.016 -33.375 -14.734 1 66.19 174 GLY B CA 1
ATOM 2852 C C . GLY B 1 174 ? 20.5 -33.156 -15 1 66.19 174 GLY B C 1
ATOM 2853 O O . GLY B 1 174 ? 21.125 -33.938 -15.719 1 66.19 174 GLY B O 1
ATOM 2854 N N . SER B 1 175 ? 20.969 -32.062 -14.555 1 60.75 175 SER B N 1
ATOM 2855 C CA . SER B 1 175 ? 22.391 -31.828 -14.766 1 60.75 175 SER B CA 1
ATOM 2856 C C . SER B 1 175 ? 23.25 -32.844 -14.031 1 60.75 175 SER B C 1
ATOM 2858 O O . SER B 1 175 ? 24.391 -33.094 -14.414 1 60.75 175 SER B O 1
ATOM 2860 N N . CYS B 1 176 ? 22.828 -33.312 -12.984 1 57.06 176 CYS B N 1
ATOM 2861 C CA . CYS B 1 176 ? 23.625 -34.312 -12.289 1 57.06 176 CYS B CA 1
ATOM 2862 C C . CYS B 1 176 ? 23.625 -35.625 -13.055 1 57.06 176 CYS B C 1
ATOM 2864 O O . CYS B 1 176 ? 24.469 -36.5 -12.82 1 57.06 176 CYS B O 1
ATOM 2866 N N . GLN B 1 177 ? 22.625 -35.906 -13.688 1 54.41 177 GLN B N 1
ATOM 2867 C CA . GLN B 1 177 ? 22.641 -37.219 -14.32 1 54.41 177 GLN B CA 1
ATOM 2868 C C . GLN B 1 177 ? 23.625 -37.25 -15.484 1 54.41 177 GLN B C 1
ATOM 2870 O O . GLN B 1 177 ? 24.156 -38.312 -15.812 1 54.41 177 GLN B O 1
ATOM 2875 N N . VAL B 1 178 ? 23.75 -36.156 -16.078 1 54.31 178 VAL B N 1
ATOM 2876 C CA . VAL B 1 178 ? 24.609 -36.281 -17.25 1 54.31 178 VAL B CA 1
ATOM 2877 C C . VAL B 1 178 ? 26.062 -36.5 -16.812 1 54.31 178 VAL B C 1
ATOM 2879 O O . VAL B 1 178 ? 26.844 -37.094 -17.547 1 54.31 178 VAL B O 1
ATOM 2882 N N . GLY B 1 179 ? 26.375 -35.969 -15.656 1 50.5 179 GLY B N 1
ATOM 2883 C CA . GLY B 1 179 ? 27.781 -36.156 -15.336 1 50.5 179 GLY B CA 1
ATOM 2884 C C . GLY B 1 179 ? 28.109 -37.594 -14.977 1 50.5 179 GLY B C 1
ATOM 2885 O O . GLY B 1 179 ? 29.281 -37.938 -14.828 1 50.5 179 GLY B O 1
ATOM 2886 N N . SER B 1 180 ? 27.094 -38.25 -14.5 1 51.94 180 SER B N 1
ATOM 2887 C CA . SER B 1 180 ? 27.484 -39.594 -14.062 1 51.94 180 SER B CA 1
ATOM 2888 C C . SER B 1 180 ? 27.719 -40.5 -15.25 1 51.94 180 SER B C 1
ATOM 2890 O O . SER B 1 180 ? 28.266 -41.594 -15.086 1 51.94 180 SER B O 1
ATOM 2892 N N . GLU B 1 181 ? 27.109 -40.156 -16.328 1 51.34 181 GLU B N 1
ATOM 2893 C CA . GLU B 1 181 ? 27.281 -41.125 -17.391 1 51.34 181 GLU B CA 1
ATOM 2894 C C . GLU B 1 181 ? 28.688 -41.094 -17.969 1 51.34 181 GLU B C 1
ATOM 2896 O O . GLU B 1 181 ? 29.141 -42.062 -18.594 1 51.34 181 GLU B O 1
ATOM 2901 N N . PHE B 1 182 ? 29.375 -39.906 -17.875 1 49.69 182 PHE B N 1
ATOM 2902 C CA . PHE B 1 182 ? 30.625 -39.938 -18.594 1 49.69 182 PHE B CA 1
ATOM 2903 C C . PHE B 1 182 ? 31.734 -40.562 -17.75 1 49.69 182 PHE B C 1
ATOM 2905 O O . PHE B 1 182 ? 32.875 -40.719 -18.203 1 49.69 182 PHE B O 1
ATOM 2912 N N . GLN B 1 183 ? 31.531 -40.719 -16.484 1 46.28 183 GLN B N 1
ATOM 2913 C CA . GLN B 1 183 ? 32.719 -41.219 -15.805 1 46.28 183 GLN B CA 1
ATOM 2914 C C . GLN B 1 183 ? 32.781 -42.75 -15.906 1 46.28 183 GLN B C 1
ATOM 2916 O O . GLN B 1 183 ? 33.719 -43.375 -15.406 1 46.28 183 GLN B O 1
ATOM 2921 N N . ASN B 1 184 ? 31.766 -43.375 -16.5 1 36.72 184 ASN B N 1
ATOM 2922 C CA . ASN B 1 184 ? 32.156 -44.75 -16.672 1 36.72 184 ASN B CA 1
ATOM 2923 C C . ASN B 1 184 ? 33.031 -44.938 -17.906 1 36.72 184 ASN B C 1
ATOM 2925 O O . ASN B 1 184 ? 32.719 -44.406 -18.984 1 36.72 184 ASN B O 1
#

Radius of gyration: 63.79 Å; Cα contacts (8 Å, |Δi|>4): 165; chains: 2; bounding box: 59×264×191 Å

Organism: Naja naja (NCBI:txid35670)

pLDDT: mean 72.29, std 26.67, range [15.1, 97.75]

InterPro domains:
  IPR003309 SCAN domain [PF02023] (83-170)
  IPR003309 SCAN domain [PS50804] (86-168)
  IPR003309 SCAN domain [SM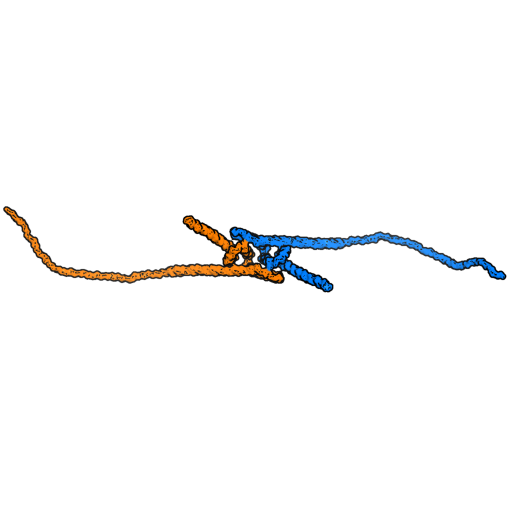00431] (82-184)
  IPR003309 SCAN domain [cd07936] (83-165)
  IPR038269 SCAN domain superfamily [G3DSA:1.10.4020.10] (77-172)
  IPR050916 SCAN domain and C2H2-type zinc finger [PTHR45935] (25-173)

Sequence (368 aa):
MLKEGKSGSADLEEETEGGKLPGATQSESEQQPEWASSQKNQNDPFCGVAETEEAVQNLEIQERENYGKVKAAILRGEALRTEMQRQHFRQFCCQELGDPRRFYGQLHQLCLQWLKPERHTKEQILELLILEQFLVSLPPDLRIWIRAGRPDTCSQAVALVEDFLSSLQEAKSGSCQVGSEFQNMLKEGKSGSADLEEETEGGKLPGATQSESEQQPEWASSQKNQNDPFCGVAETEEAVQNLEIQERENYGKVKAAILRGEALRTEMQRQHFRQFCCQELGDPRRFYGQLHQLCLQWLKPERHTKEQILELLILEQFLVSLPPDLRIWIRAGRPDTCSQAVALVEDFLSSLQEAKSGSCQVGSEFQN

Nearest PDB structures (foldseek):
  3lhr-assembly1_A  TM=9.455E-01  e=5.274E-06  Homo sapiens
  2fi2-assembly1_B  TM=8.184E-01  e=1.598E-05  Homo sapiens
  4bhx-assembly1_A  TM=8.983E-01  e=3.785E-05  Homo sapiens
  4e6s-assembly1_A-2  TM=8.213E-01  e=7.008E-05  Mus musculus
  2fi2-assembly1_A  TM=7.894E-01  e=1.380E-04  Homo sapiens

Secondary structure (DSSP, 8-state):
---------------------------------TT---------HHHHHHHHHHHHHHHHHHHHHHHHHHHHHHHHHHHHHHHHHHHHHHH---SS---HHHHHHHHHHHHHHHH-TTT--HHHHHHHHHHHHHHHTS-HHHHHHHHHH--SSHHHHHHHHHHHHHHHHHHHHHHHHHHHHTT-/--------------------------------------------HHHHHHHHHHHHHHHHHHHHHHHHHHHHHHHHHHHHHHHHHHHHHHH---SS---HHHHHHHHHHHHHHHH-TTT--HHHHHHHHHHHHHHHTS-HHHHHHHHHH--SSHHHHHHHHHHHHHHHHHHHHHHHHHHHHTT-